Protein AF-A0A1Y2UWY8-F1 (afdb_monomer_lite)

pLDDT: mean 83.04, std 18.04, range [29.5, 98.62]

Structure (mmCIF, N/CA/C/O backbone):
data_AF-A0A1Y2UWY8-F1
#
_entry.id   AF-A0A1Y2UWY8-F1
#
loop_
_atom_site.group_PDB
_atom_site.id
_atom_site.type_symbol
_atom_site.label_atom_id
_atom_site.label_alt_id
_atom_site.label_comp_id
_atom_site.label_asym_id
_atom_site.label_entity_id
_atom_site.label_seq_id
_atom_site.pdbx_PDB_ins_code
_atom_site.Cartn_x
_atom_site.Cartn_y
_atom_site.Cartn_z
_atom_site.occupancy
_atom_site.B_iso_or_equiv
_atom_site.auth_seq_id
_atom_site.auth_comp_id
_atom_site.auth_asym_id
_atom_site.auth_atom_id
_atom_site.pdbx_PDB_model_num
ATOM 1 N N . MET A 1 1 ? -24.031 -19.375 -35.761 1.00 31.78 1 MET A N 1
ATOM 2 C CA . MET A 1 1 ? -22.558 -19.296 -35.822 1.00 31.78 1 MET A CA 1
ATOM 3 C C . MET A 1 1 ? -22.103 -18.493 -34.619 1.00 31.78 1 MET A C 1
ATOM 5 O O . MET A 1 1 ? -22.287 -17.286 -34.607 1.00 31.78 1 MET A O 1
ATOM 9 N N . ALA A 1 2 ? -21.644 -19.178 -33.573 1.00 29.50 2 ALA A N 1
ATOM 10 C CA . ALA A 1 2 ? -21.087 -18.541 -32.386 1.00 29.50 2 ALA A CA 1
ATOM 11 C C . ALA A 1 2 ? -19.701 -17.994 -32.750 1.00 29.50 2 ALA A C 1
ATOM 13 O O . ALA A 1 2 ? -18.826 -18.753 -33.166 1.00 29.50 2 ALA A O 1
ATOM 14 N N . THR A 1 3 ? -19.529 -16.679 -32.680 1.00 30.16 3 THR A N 1
ATOM 15 C CA . THR A 1 3 ? -18.260 -16.002 -32.939 1.00 30.16 3 THR A CA 1
ATOM 16 C C . THR A 1 3 ? -17.239 -16.420 -31.887 1.00 30.16 3 THR A C 1
ATOM 18 O O . THR A 1 3 ? -17.421 -16.227 -30.687 1.00 30.16 3 THR A O 1
ATOM 21 N N . ALA A 1 4 ? -16.155 -17.028 -32.358 1.00 33.16 4 ALA A N 1
ATOM 22 C CA . ALA A 1 4 ? -15.034 -17.523 -31.575 1.00 33.16 4 ALA A CA 1
ATOM 23 C C . ALA A 1 4 ? -14.145 -16.379 -31.037 1.00 33.16 4 ALA A C 1
ATOM 25 O O . ALA A 1 4 ? -12.969 -16.297 -31.373 1.00 33.16 4 ALA A O 1
ATOM 26 N N . ILE A 1 5 ? -14.693 -15.501 -30.189 1.00 38.22 5 ILE A N 1
ATOM 27 C CA . ILE A 1 5 ? -13.947 -14.439 -29.473 1.00 38.22 5 ILE A CA 1
ATOM 28 C C . ILE A 1 5 ? -13.822 -14.798 -27.976 1.00 38.22 5 ILE A C 1
ATOM 30 O O . ILE A 1 5 ? -13.856 -13.951 -27.096 1.00 38.22 5 ILE A O 1
ATOM 34 N N . GLY A 1 6 ? -13.731 -16.093 -27.659 1.00 35.34 6 GLY A N 1
ATOM 35 C CA . GLY A 1 6 ? -13.879 -16.598 -26.286 1.00 35.34 6 GLY A CA 1
ATOM 36 C C . GLY A 1 6 ? -12.655 -17.266 -25.655 1.00 35.34 6 GLY A C 1
ATOM 37 O O . GLY A 1 6 ? -12.842 -17.987 -24.685 1.00 35.34 6 GLY A O 1
ATOM 38 N N . LYS A 1 7 ? -11.429 -17.139 -26.195 1.00 35.47 7 LYS A N 1
ATOM 39 C CA . LYS A 1 7 ? -10.297 -18.001 -25.761 1.00 35.47 7 LYS A CA 1
ATOM 40 C C . LYS A 1 7 ? -8.886 -17.378 -25.719 1.00 35.47 7 LYS A C 1
ATOM 42 O O . LYS A 1 7 ? -7.910 -18.102 -25.873 1.00 35.47 7 LYS A O 1
ATOM 47 N N . LYS A 1 8 ? -8.718 -16.067 -25.497 1.00 40.94 8 LYS A N 1
ATOM 48 C CA . LYS A 1 8 ? -7.366 -15.447 -25.436 1.00 40.94 8 LYS A CA 1
ATOM 49 C C . LYS A 1 8 ? -7.064 -14.660 -24.146 1.00 40.94 8 LYS A C 1
ATOM 51 O O . LYS A 1 8 ? -6.267 -13.727 -24.168 1.00 40.94 8 LYS A O 1
ATOM 56 N N . TYR A 1 9 ? -7.685 -15.044 -23.026 1.00 51.06 9 TYR A N 1
ATOM 57 C CA . TYR A 1 9 ? -7.569 -14.343 -21.732 1.00 51.06 9 TYR A CA 1
ATOM 58 C C . TYR A 1 9 ? -7.031 -15.208 -20.571 1.00 51.06 9 TYR A C 1
ATOM 60 O O . TYR A 1 9 ? -7.072 -14.772 -19.429 1.00 51.06 9 TYR A O 1
ATOM 68 N N . ASP A 1 10 ? -6.480 -16.398 -20.832 1.00 63.78 10 ASP A N 1
ATOM 69 C CA . ASP A 1 10 ? -6.224 -17.409 -19.782 1.00 63.78 10 ASP A CA 1
ATOM 70 C C . ASP A 1 10 ? -5.044 -17.138 -18.828 1.00 63.78 10 ASP A C 1
ATOM 72 O O . ASP A 1 10 ? -4.912 -17.835 -17.823 1.00 63.78 10 ASP A O 1
ATOM 76 N N . ARG A 1 11 ? -4.168 -16.157 -19.098 1.00 76.62 11 ARG A N 1
ATOM 77 C CA . ARG A 1 11 ? -3.015 -15.878 -18.219 1.00 76.62 11 ARG A CA 1
ATOM 78 C C . ARG A 1 11 ? -3.261 -14.638 -17.345 1.00 76.62 11 ARG A C 1
ATOM 80 O O . ARG A 1 11 ? -3.515 -13.573 -17.921 1.00 76.62 11 ARG A O 1
ATOM 87 N N . PRO A 1 12 ? -3.100 -14.744 -16.008 1.00 86.94 12 PRO A N 1
ATOM 88 C CA . PRO A 1 12 ? -3.049 -13.597 -15.099 1.00 86.94 12 PRO A CA 1
ATOM 89 C C . PRO A 1 12 ? -2.046 -12.528 -15.559 1.00 86.94 12 PRO A C 1
ATOM 91 O O . PRO A 1 12 ? -1.004 -12.866 -16.129 1.00 86.94 12 PRO A O 1
ATOM 94 N N . ILE A 1 13 ? -2.337 -11.246 -15.314 1.00 88.69 13 ILE A N 1
ATOM 95 C CA . ILE A 1 13 ? -1.387 -10.152 -15.593 1.00 88.69 13 ILE A CA 1
ATOM 96 C C . ILE A 1 13 ? -0.223 -10.231 -14.605 1.00 88.69 13 ILE A C 1
ATOM 98 O O . ILE A 1 13 ? 0.933 -10.047 -14.989 1.00 88.69 13 ILE A O 1
ATOM 102 N N . PHE A 1 14 ? -0.525 -10.561 -13.352 1.00 90.81 14 PHE A N 1
ATOM 103 C CA . PHE A 1 14 ? 0.451 -10.744 -12.285 1.00 90.81 14 PHE A CA 1
ATOM 104 C C . PHE A 1 14 ? 0.527 -12.200 -11.841 1.00 90.81 14 PHE A C 1
ATOM 106 O O . PHE A 1 14 ? -0.485 -12.885 -11.724 1.00 90.81 14 PHE A O 1
ATOM 113 N N . THR A 1 15 ? 1.732 -12.671 -11.542 1.00 90.75 15 THR A N 1
ATOM 114 C CA . THR A 1 15 ? 1.938 -13.948 -10.856 1.00 90.75 15 THR A CA 1
ATOM 115 C C . THR A 1 15 ? 2.788 -13.727 -9.616 1.00 90.75 15 THR A C 1
ATOM 117 O O . THR A 1 15 ? 3.584 -12.787 -9.566 1.00 90.75 15 THR A O 1
ATOM 120 N N . ILE A 1 16 ? 2.646 -14.602 -8.618 1.00 91.56 16 ILE A N 1
ATOM 121 C CA . ILE A 1 16 ? 3.472 -14.538 -7.407 1.00 91.56 16 ILE A CA 1
ATOM 122 C C . ILE A 1 16 ? 4.968 -14.640 -7.743 1.00 91.56 16 ILE A C 1
ATOM 124 O O . ILE A 1 16 ? 5.784 -13.945 -7.144 1.00 91.56 16 ILE A O 1
ATOM 128 N N . ASP A 1 17 ? 5.316 -15.425 -8.765 1.00 90.94 17 ASP A N 1
ATOM 129 C CA . ASP A 1 17 ? 6.686 -15.587 -9.250 1.00 90.94 17 ASP A CA 1
ATOM 130 C C . ASP A 1 17 ? 7.243 -14.298 -9.854 1.00 90.94 17 ASP A C 1
ATOM 132 O O . ASP A 1 17 ? 8.421 -13.998 -9.674 1.00 90.94 17 ASP A O 1
ATOM 136 N N . ASP A 1 18 ? 6.422 -13.515 -10.557 1.00 89.94 18 ASP A N 1
ATOM 137 C CA . ASP A 1 18 ? 6.861 -12.234 -11.116 1.00 89.94 18 ASP A CA 1
ATOM 138 C C . ASP A 1 18 ? 7.110 -11.200 -10.009 1.00 89.94 18 ASP A C 1
ATOM 140 O O . ASP A 1 18 ? 8.092 -10.457 -10.077 1.00 89.94 18 ASP A O 1
ATOM 144 N N . LEU A 1 19 ? 6.277 -11.199 -8.961 1.00 92.75 19 LEU A N 1
ATOM 145 C CA . LEU A 1 19 ? 6.444 -10.332 -7.790 1.00 92.75 19 LEU A CA 1
ATOM 146 C C . LEU A 1 19 ? 7.660 -10.737 -6.934 1.00 92.75 19 LEU A C 1
ATOM 148 O O . LEU A 1 19 ? 8.404 -9.870 -6.486 1.00 92.75 19 LEU A O 1
ATOM 152 N N . ASN A 1 20 ? 7.903 -12.036 -6.742 1.00 92.31 20 ASN A N 1
ATOM 153 C CA . ASN A 1 20 ? 9.099 -12.527 -6.048 1.00 92.31 20 ASN A CA 1
ATOM 154 C C . ASN A 1 20 ? 10.371 -12.280 -6.868 1.00 92.31 20 ASN A C 1
ATOM 156 O O . ASN A 1 20 ? 11.391 -11.873 -6.324 1.00 92.31 20 ASN A O 1
ATOM 160 N N . ARG A 1 21 ? 10.326 -12.464 -8.191 1.00 91.88 21 ARG A N 1
ATOM 161 C CA . ARG A 1 21 ? 11.506 -12.248 -9.036 1.00 91.88 21 ARG A CA 1
ATOM 162 C C . ARG A 1 21 ? 11.981 -10.804 -8.985 1.00 91.88 21 ARG A C 1
ATOM 164 O O . ARG A 1 21 ? 13.180 -10.578 -8.883 1.00 91.88 21 ARG A O 1
ATOM 171 N N . ILE A 1 22 ? 11.073 -9.830 -9.074 1.00 91.56 22 ILE A N 1
ATOM 172 C CA . ILE A 1 22 ? 11.493 -8.425 -9.049 1.00 91.56 22 ILE A CA 1
ATOM 173 C C . ILE A 1 22 ? 12.129 -8.043 -7.707 1.00 91.56 22 ILE A C 1
ATOM 175 O O . ILE A 1 22 ? 13.062 -7.247 -7.682 1.00 91.56 22 ILE A O 1
ATOM 179 N N . GLU A 1 23 ? 11.684 -8.647 -6.605 1.00 90.31 23 GLU A N 1
ATOM 180 C CA . GLU A 1 23 ? 12.339 -8.511 -5.303 1.00 90.31 23 GLU A CA 1
ATOM 181 C C . GLU A 1 23 ? 13.779 -9.026 -5.340 1.00 90.31 23 GLU A C 1
ATOM 183 O O . GLU A 1 23 ? 14.704 -8.293 -4.985 1.00 90.31 23 GLU A O 1
ATOM 188 N N . ASP A 1 24 ? 13.967 -10.254 -5.826 1.00 90.62 24 ASP A N 1
ATOM 189 C CA . ASP A 1 24 ? 15.282 -10.887 -5.912 1.00 90.62 24 ASP A CA 1
ATOM 190 C C . ASP A 1 24 ? 16.231 -10.094 -6.827 1.00 90.62 24 ASP A C 1
ATOM 192 O O . ASP A 1 24 ? 17.422 -9.964 -6.548 1.00 90.62 24 ASP A O 1
ATOM 196 N N . GLU A 1 25 ? 15.722 -9.545 -7.931 1.00 91.19 25 GLU A N 1
ATOM 197 C CA . GLU A 1 25 ? 16.516 -8.746 -8.868 1.00 91.19 25 GLU A CA 1
ATOM 198 C C . GLU A 1 25 ? 16.927 -7.388 -8.292 1.00 91.19 25 GLU A C 1
ATOM 200 O O . GLU A 1 25 ? 18.067 -6.960 -8.484 1.00 91.19 25 GLU A O 1
ATOM 205 N N . LEU A 1 26 ? 16.035 -6.720 -7.554 1.00 88.69 26 LEU A N 1
ATOM 206 C CA . LEU A 1 26 ? 16.371 -5.481 -6.850 1.00 88.69 26 LEU A CA 1
ATOM 207 C C . LEU A 1 26 ? 17.395 -5.718 -5.735 1.00 88.69 26 LEU A C 1
ATOM 209 O O . LEU A 1 26 ? 18.222 -4.847 -5.473 1.00 88.69 26 LEU A O 1
ATOM 213 N N . GLU A 1 27 ? 17.365 -6.882 -5.083 1.00 88.12 27 GLU A N 1
ATOM 214 C CA . GLU A 1 27 ? 18.329 -7.248 -4.041 1.00 88.12 27 GLU A CA 1
ATOM 215 C C . GLU A 1 27 ? 19.730 -7.535 -4.594 1.00 88.12 27 GLU A C 1
ATOM 217 O O . GLU A 1 27 ? 20.723 -7.167 -3.966 1.00 88.12 27 GLU A O 1
ATOM 222 N N . LYS A 1 28 ? 19.828 -8.125 -5.791 1.00 89.94 28 LYS A N 1
ATOM 223 C CA . LYS A 1 28 ? 21.119 -8.390 -6.452 1.00 89.94 28 LYS A CA 1
ATOM 224 C C . LYS A 1 28 ? 21.889 -7.125 -6.821 1.00 89.94 28 LYS A C 1
ATOM 226 O O . LYS A 1 28 ? 23.100 -7.210 -7.015 1.00 89.94 28 LYS A O 1
ATOM 231 N N . ASP A 1 29 ? 21.196 -5.995 -6.986 1.00 88.12 29 ASP A N 1
ATOM 232 C CA . ASP A 1 29 ? 21.777 -4.718 -7.417 1.00 88.12 29 ASP A CA 1
ATOM 233 C C . ASP A 1 29 ? 22.685 -4.867 -8.663 1.00 88.12 29 ASP A C 1
ATOM 235 O O . ASP A 1 29 ? 23.808 -4.357 -8.760 1.00 88.12 29 ASP A O 1
ATOM 239 N N . GLY A 1 30 ? 22.206 -5.659 -9.629 1.00 91.25 30 GLY A N 1
ATOM 240 C CA . GLY A 1 30 ? 22.924 -5.972 -10.862 1.00 91.25 30 GLY A CA 1
ATOM 241 C C . GLY A 1 30 ? 23.034 -4.775 -11.812 1.00 91.25 30 GLY A C 1
ATOM 242 O O . GLY A 1 30 ? 22.362 -3.761 -11.649 1.00 91.25 30 GLY A O 1
ATOM 243 N N . GLU A 1 31 ? 23.870 -4.891 -12.852 1.00 93.31 31 GLU A N 1
ATOM 244 C CA . GLU A 1 31 ? 23.921 -3.902 -13.952 1.00 93.31 31 GLU A CA 1
ATOM 245 C C . GLU A 1 31 ? 22.586 -3.800 -14.705 1.00 93.31 31 GLU A C 1
ATOM 247 O O . GLU A 1 31 ? 22.200 -2.729 -15.177 1.00 93.31 31 GLU A O 1
ATOM 252 N N . TYR A 1 32 ? 21.867 -4.917 -14.774 1.00 93.75 32 TYR A N 1
ATOM 253 C CA . TYR A 1 32 ? 20.530 -5.015 -15.334 1.00 93.75 32 TYR A CA 1
ATOM 254 C C . TYR A 1 32 ? 19.605 -5.624 -14.291 1.00 93.75 32 TYR A C 1
ATOM 256 O O . TYR A 1 32 ? 20.028 -6.483 -13.521 1.00 93.75 32 TYR A O 1
ATOM 264 N N . ILE A 1 33 ? 18.353 -5.188 -14.318 1.00 92.25 33 ILE A N 1
ATOM 265 C CA . ILE A 1 33 ? 17.240 -5.822 -13.622 1.00 92.25 33 ILE A CA 1
ATOM 266 C C . ILE A 1 33 ? 16.448 -6.597 -14.670 1.00 92.25 33 ILE A C 1
ATOM 268 O O . ILE A 1 33 ? 16.051 -6.033 -15.697 1.00 92.25 33 ILE A O 1
ATOM 272 N N . GLU A 1 34 ? 16.259 -7.894 -14.439 1.00 92.44 34 GLU A N 1
ATOM 273 C CA . GLU A 1 34 ? 15.494 -8.758 -15.334 1.00 92.44 34 GLU A CA 1
ATOM 274 C C . GLU A 1 34 ? 14.018 -8.829 -14.917 1.00 92.44 34 GLU A C 1
ATOM 276 O O . GLU A 1 34 ? 13.659 -9.393 -13.887 1.00 92.44 34 GLU A O 1
ATOM 281 N N . VAL A 1 35 ? 13.131 -8.299 -15.757 1.00 89.69 35 VAL A N 1
ATOM 282 C CA . VAL A 1 35 ? 11.681 -8.537 -15.664 1.00 89.69 35 VAL A CA 1
ATOM 283 C C . VAL A 1 35 ? 11.243 -9.491 -16.771 1.00 89.69 35 VAL A C 1
ATOM 285 O O . VAL A 1 35 ? 12.070 -9.956 -17.554 1.00 89.69 35 VAL A O 1
ATOM 288 N N . ARG A 1 36 ? 9.955 -9.839 -16.845 1.00 89.12 36 ARG A N 1
ATOM 289 C CA . ARG A 1 36 ? 9.432 -10.677 -17.932 1.00 89.12 36 ARG A CA 1
ATOM 290 C C . ARG A 1 36 ? 8.301 -10.000 -18.675 1.00 89.12 36 ARG A C 1
ATOM 292 O O . ARG A 1 36 ? 7.511 -9.263 -18.087 1.00 89.12 36 ARG A O 1
ATOM 299 N N . ASP A 1 37 ? 8.246 -10.273 -19.970 1.00 88.50 37 ASP A N 1
ATOM 300 C CA . ASP A 1 37 ? 7.072 -9.974 -20.776 1.00 88.50 37 ASP A CA 1
ATOM 301 C C . ASP A 1 37 ? 5.944 -10.985 -20.507 1.00 88.50 37 ASP A C 1
ATOM 303 O O . ASP A 1 37 ? 6.068 -11.941 -19.728 1.00 88.50 37 ASP A O 1
ATOM 307 N N . ARG A 1 38 ? 4.827 -10.796 -21.205 1.00 83.00 38 ARG A N 1
ATOM 308 C CA . ARG A 1 38 ? 3.640 -11.639 -21.094 1.00 83.00 38 ARG A CA 1
ATOM 309 C C . ARG A 1 38 ? 3.863 -13.094 -21.526 1.00 83.00 38 ARG A C 1
ATOM 311 O O . ARG A 1 38 ? 3.136 -13.984 -21.079 1.00 83.00 38 ARG A O 1
ATOM 318 N N . GLN A 1 39 ? 4.836 -13.369 -22.386 1.00 83.06 39 GLN A N 1
ATOM 319 C CA . GLN A 1 39 ? 5.205 -14.717 -22.831 1.00 83.06 39 GLN A CA 1
ATOM 320 C C . GLN A 1 39 ? 6.191 -15.372 -21.861 1.00 83.06 39 GLN A C 1
ATOM 322 O O . GLN A 1 39 ? 6.450 -16.568 -21.961 1.00 83.06 39 GLN A O 1
ATOM 327 N N . GLY A 1 40 ? 6.680 -14.626 -20.869 1.00 84.69 40 GLY A N 1
ATOM 328 C CA . GLY A 1 40 ? 7.701 -15.087 -19.947 1.00 84.69 40 GLY A CA 1
ATOM 329 C C . GLY A 1 40 ? 9.112 -14.970 -20.518 1.00 84.69 40 GLY A C 1
ATOM 330 O O . GLY A 1 40 ? 10.024 -15.556 -19.933 1.00 84.69 40 GLY A O 1
ATOM 331 N N . ASN A 1 41 ? 9.327 -14.241 -21.615 1.00 89.06 41 ASN A N 1
ATOM 332 C CA . ASN A 1 41 ? 10.679 -13.952 -22.077 1.00 89.06 41 ASN A CA 1
ATOM 333 C C . ASN A 1 41 ? 11.317 -12.903 -21.157 1.00 89.06 41 ASN A C 1
ATOM 335 O O . ASN A 1 41 ? 10.627 -11.993 -20.686 1.00 89.06 41 ASN A O 1
ATOM 339 N N . PRO A 1 42 ? 12.626 -13.010 -20.887 1.00 90.62 42 PRO A N 1
ATOM 340 C CA . PRO A 1 42 ? 13.329 -12.024 -20.083 1.00 90.62 42 PRO A CA 1
ATOM 341 C C . PRO A 1 42 ? 13.423 -10.681 -20.818 1.00 90.62 42 PRO A C 1
ATOM 343 O O . PRO A 1 42 ? 13.832 -10.609 -21.976 1.00 90.62 42 PRO A O 1
ATOM 346 N N . LEU A 1 43 ? 13.102 -9.609 -20.104 1.00 89.06 43 LEU A N 1
ATOM 347 C CA . LEU A 1 43 ? 13.310 -8.224 -20.497 1.00 89.06 43 LEU A CA 1
ATOM 348 C C . LEU A 1 43 ? 14.365 -7.624 -19.568 1.00 89.06 43 LEU A C 1
ATOM 350 O O . LEU A 1 43 ? 14.171 -7.555 -18.355 1.00 89.06 43 LEU A O 1
ATOM 354 N N . LYS A 1 44 ? 15.487 -7.177 -20.133 1.00 91.31 44 LYS A N 1
ATOM 355 C CA . LYS A 1 44 ? 16.554 -6.534 -19.359 1.00 91.31 44 LYS A CA 1
ATOM 356 C C . LYS A 1 44 ? 16.374 -5.027 -19.362 1.00 91.31 44 LYS A C 1
ATOM 358 O O . LYS A 1 44 ? 16.432 -4.393 -20.414 1.00 91.31 44 LYS A O 1
ATOM 363 N N . THR A 1 45 ? 16.232 -4.450 -18.178 1.00 88.81 45 THR A N 1
ATOM 364 C CA 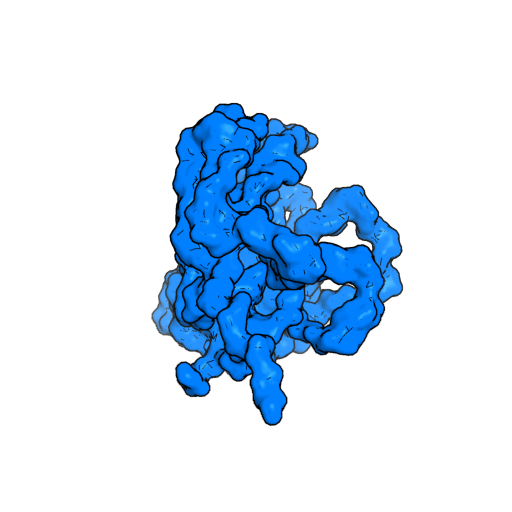. THR A 1 45 ? 16.249 -3.001 -17.976 1.00 88.81 45 THR A CA 1
ATOM 365 C C . THR A 1 45 ? 17.562 -2.617 -17.313 1.00 88.81 45 THR A C 1
ATOM 367 O O . THR A 1 45 ? 17.982 -3.254 -16.351 1.00 88.81 45 THR A O 1
ATOM 370 N N . LYS A 1 46 ? 18.245 -1.588 -17.823 1.00 91.44 46 LYS A N 1
ATOM 371 C CA . LYS A 1 46 ? 19.471 -1.090 -17.189 1.00 91.44 46 LYS A CA 1
ATOM 372 C C . LYS A 1 46 ? 19.145 -0.576 -15.785 1.00 91.44 46 LYS A C 1
ATOM 374 O O . LYS A 1 46 ? 18.250 0.253 -15.637 1.00 91.44 46 LYS A O 1
ATOM 379 N N . ASN A 1 47 ? 19.887 -1.030 -14.779 1.00 91.75 47 ASN A N 1
ATOM 380 C CA . ASN A 1 47 ? 19.762 -0.518 -13.420 1.00 91.75 47 ASN A CA 1
ATOM 381 C C . ASN A 1 47 ? 20.462 0.844 -13.334 1.00 91.75 47 ASN A C 1
ATOM 383 O O . ASN A 1 47 ? 21.683 0.928 -13.192 1.00 91.75 47 ASN A O 1
ATOM 387 N N . ALA A 1 48 ? 19.688 1.919 -13.477 1.00 87.62 48 ALA A N 1
ATOM 388 C CA . ALA A 1 48 ? 20.216 3.281 -13.472 1.00 87.62 48 ALA A CA 1
ATOM 389 C C . ALA A 1 48 ? 20.787 3.707 -12.108 1.00 87.62 48 ALA A C 1
ATOM 391 O O . ALA A 1 48 ? 21.609 4.616 -12.070 1.00 87.62 48 ALA A O 1
ATOM 392 N N . PHE A 1 49 ? 20.385 3.036 -11.024 1.00 87.31 49 PHE A N 1
ATOM 393 C CA . PHE A 1 49 ? 20.732 3.393 -9.643 1.00 87.31 49 PHE A CA 1
ATOM 394 C C . PHE A 1 49 ? 21.545 2.291 -8.954 1.00 87.31 49 PHE A C 1
ATOM 396 O O . PHE A 1 49 ? 21.470 2.103 -7.739 1.00 87.31 49 PHE A O 1
ATOM 403 N N . ARG A 1 50 ? 22.322 1.542 -9.746 1.00 87.31 50 ARG A N 1
ATOM 404 C CA . ARG A 1 50 ? 23.227 0.509 -9.244 1.00 87.31 50 ARG A CA 1
ATOM 405 C C . ARG A 1 50 ? 24.202 1.086 -8.222 1.00 87.31 50 ARG A C 1
ATOM 407 O O . ARG A 1 50 ? 24.835 2.107 -8.478 1.00 87.31 50 ARG A O 1
ATOM 414 N N . GLY A 1 51 ? 24.379 0.397 -7.102 1.00 83.44 51 GLY A N 1
ATOM 415 C CA . GLY A 1 51 ? 25.296 0.789 -6.034 1.00 83.44 51 GLY A CA 1
ATOM 416 C C . GLY A 1 51 ? 24.776 1.916 -5.142 1.00 83.44 51 GLY A C 1
ATOM 417 O O . GLY A 1 51 ? 25.380 2.188 -4.108 1.00 83.44 51 GLY A O 1
ATOM 418 N N . GLU A 1 52 ? 23.646 2.549 -5.479 1.00 81.19 52 GLU A N 1
ATOM 419 C CA . GLU A 1 52 ? 22.973 3.489 -4.572 1.00 81.19 52 GLU A CA 1
ATOM 420 C C . GLU A 1 52 ? 22.276 2.753 -3.416 1.00 81.19 52 GLU A C 1
ATOM 422 O O . GLU A 1 52 ? 22.018 3.323 -2.346 1.00 81.19 52 GLU A O 1
ATOM 427 N N . GLY A 1 53 ? 22.011 1.460 -3.621 1.00 72.19 53 GLY A N 1
ATOM 428 C CA . GLY A 1 53 ? 21.412 0.563 -2.648 1.00 72.19 53 GLY A CA 1
ATOM 429 C C . GLY A 1 53 ? 20.041 1.043 -2.171 1.00 72.19 53 GLY A C 1
ATOM 430 O O . GLY A 1 53 ? 19.288 1.708 -2.880 1.00 72.19 53 GLY A O 1
ATOM 431 N N . ARG A 1 54 ? 19.722 0.717 -0.916 1.00 73.00 54 ARG A N 1
ATOM 432 C CA . ARG A 1 54 ? 18.477 1.115 -0.229 1.00 73.00 54 ARG A CA 1
ATOM 433 C C . ARG A 1 54 ? 18.635 2.415 0.572 1.00 73.00 54 ARG A C 1
ATOM 435 O O . ARG A 1 54 ? 17.820 2.697 1.451 1.00 73.00 54 ARG A O 1
ATOM 442 N N . SER A 1 55 ? 19.703 3.173 0.304 1.00 80.44 55 SER A N 1
ATOM 443 C CA . SER A 1 55 ? 20.044 4.380 1.056 1.00 80.44 55 SER A CA 1
ATOM 444 C C . SER A 1 55 ? 19.083 5.527 0.747 1.00 80.44 55 SER A C 1
ATOM 446 O O . SER A 1 55 ? 18.686 5.766 -0.403 1.00 80.44 55 SER A O 1
ATOM 448 N N . ASP A 1 56 ? 18.711 6.253 1.796 1.00 86.38 56 ASP A N 1
ATOM 449 C CA . ASP A 1 56 ? 17.899 7.448 1.645 1.00 86.38 56 ASP A CA 1
ATOM 450 C C . ASP A 1 56 ? 18.742 8.636 1.189 1.00 86.38 56 ASP A C 1
ATOM 452 O O . ASP A 1 56 ? 19.919 8.738 1.550 1.00 86.38 56 ASP A O 1
ATOM 456 N N . PRO A 1 57 ? 18.144 9.569 0.434 1.00 91.19 57 PRO A N 1
ATOM 457 C CA . PRO A 1 57 ? 18.760 10.864 0.208 1.00 91.19 57 PRO A CA 1
ATOM 458 C C . PRO A 1 57 ? 19.054 11.577 1.543 1.00 91.19 57 PRO A C 1
ATOM 460 O O . PRO A 1 57 ? 18.351 11.344 2.536 1.00 91.19 57 PRO A O 1
ATOM 463 N N . PRO A 1 58 ? 20.041 12.492 1.574 1.00 93.50 58 PRO A N 1
ATOM 464 C CA . PRO A 1 58 ? 20.284 13.348 2.731 1.00 93.50 58 PRO A CA 1
ATOM 465 C C . PRO A 1 58 ? 19.027 14.120 3.173 1.00 93.50 58 PRO A C 1
ATOM 467 O O . PRO A 1 58 ? 18.129 14.348 2.355 1.00 93.50 58 PRO A O 1
ATOM 470 N N . PRO A 1 59 ? 18.953 14.575 4.438 1.00 95.38 59 PRO A N 1
ATOM 471 C CA . PRO A 1 59 ? 17.833 15.380 4.913 1.00 95.38 59 PRO A CA 1
ATOM 472 C C . PRO A 1 59 ? 17.531 16.563 3.987 1.00 95.38 59 PRO A C 1
ATOM 474 O O . PRO A 1 59 ? 18.446 17.258 3.550 1.00 95.38 59 PRO A O 1
ATOM 477 N N . PHE A 1 60 ? 16.246 16.782 3.695 1.00 93.12 60 PHE A N 1
ATOM 478 C CA . PHE A 1 60 ? 15.739 17.815 2.772 1.00 93.12 60 PHE A CA 1
ATOM 479 C C . PHE A 1 60 ? 16.201 17.722 1.305 1.00 93.12 60 PHE A C 1
ATOM 481 O O . PHE A 1 60 ? 15.776 18.542 0.491 1.00 93.12 60 PHE A O 1
ATOM 488 N N . ALA A 1 61 ? 17.015 16.733 0.937 1.00 94.69 61 ALA A N 1
ATOM 489 C CA . ALA A 1 61 ? 17.388 16.475 -0.448 1.00 94.69 61 ALA A CA 1
ATOM 490 C C . ALA A 1 61 ? 16.419 15.482 -1.099 1.00 94.69 61 ALA A C 1
ATOM 492 O O . ALA A 1 61 ? 15.729 14.720 -0.419 1.00 94.69 61 ALA A O 1
ATOM 493 N N . TRP A 1 62 ? 16.403 15.454 -2.427 1.00 92.31 62 TRP A N 1
ATOM 494 C CA . TRP A 1 62 ? 15.792 14.369 -3.183 1.00 92.31 62 TRP A CA 1
ATOM 495 C C . TRP A 1 62 ? 16.818 13.734 -4.110 1.00 92.31 62 TRP A C 1
ATOM 497 O O . TRP A 1 62 ? 17.794 14.369 -4.509 1.00 92.31 62 TRP A O 1
ATOM 507 N N . ALA A 1 63 ? 16.593 12.469 -4.438 1.00 91.38 63 ALA A N 1
ATOM 508 C CA . ALA A 1 63 ? 17.351 11.763 -5.452 1.00 91.38 63 ALA A CA 1
ATOM 509 C C . ALA A 1 63 ? 16.440 10.757 -6.172 1.00 91.38 63 ALA A C 1
ATOM 511 O O . ALA A 1 63 ? 15.512 10.213 -5.558 1.00 91.38 63 ALA A O 1
ATOM 512 N N . PRO A 1 64 ? 16.659 10.514 -7.473 1.00 90.50 64 PRO A N 1
ATOM 513 C CA . PRO A 1 64 ? 15.928 9.483 -8.186 1.00 90.50 64 PRO A CA 1
ATOM 514 C C . PRO A 1 64 ? 16.288 8.096 -7.626 1.00 90.50 64 PRO A C 1
ATOM 516 O O . PRO A 1 64 ? 17.418 7.850 -7.205 1.00 90.50 64 PRO A O 1
ATOM 519 N N . ARG A 1 65 ? 15.310 7.194 -7.562 1.00 89.06 65 ARG A N 1
ATOM 520 C CA . ARG A 1 65 ? 15.474 5.814 -7.082 1.00 89.06 65 ARG A CA 1
ATOM 521 C C . ARG A 1 65 ? 14.682 4.855 -7.957 1.00 89.06 65 ARG A C 1
ATOM 523 O O . ARG A 1 65 ? 13.701 5.264 -8.579 1.00 89.06 65 ARG A O 1
ATOM 530 N N . ASN A 1 66 ? 15.084 3.582 -7.967 1.00 87.94 66 ASN A N 1
ATOM 531 C CA . ASN A 1 66 ? 14.291 2.523 -8.590 1.00 87.94 66 ASN A CA 1
ATOM 532 C C . ASN A 1 66 ? 12.918 2.444 -7.911 1.00 87.94 66 ASN A C 1
ATOM 534 O O . ASN A 1 66 ? 12.824 2.473 -6.684 1.00 87.94 66 ASN A O 1
ATOM 538 N N . GLN A 1 67 ? 11.869 2.301 -8.710 1.00 87.75 67 GLN A N 1
ATOM 539 C CA . GLN A 1 67 ? 10.535 1.924 -8.254 1.00 87.75 67 GLN A CA 1
ATOM 540 C C . GLN A 1 67 ? 10.017 0.793 -9.128 1.00 87.75 67 GLN A C 1
ATOM 542 O O . GLN A 1 67 ? 10.181 0.819 -10.349 1.00 87.75 67 GLN A O 1
ATOM 547 N N . VAL A 1 68 ? 9.350 -0.177 -8.508 1.00 89.19 68 VAL A N 1
ATOM 548 C CA . VAL A 1 68 ? 8.546 -1.142 -9.249 1.00 89.19 68 VAL A CA 1
ATOM 549 C C . VAL A 1 68 ? 7.226 -0.505 -9.649 1.00 89.19 68 VAL A C 1
ATOM 551 O O . VAL A 1 68 ? 6.426 -0.093 -8.810 1.00 89.19 68 VAL A O 1
ATOM 554 N N . ASN A 1 69 ? 7.010 -0.451 -10.956 1.00 89.00 69 ASN A N 1
ATOM 555 C CA . ASN A 1 69 ? 5.761 -0.047 -11.566 1.00 89.00 69 ASN A CA 1
ATOM 556 C C . ASN A 1 69 ? 4.960 -1.290 -11.931 1.00 89.00 69 ASN A C 1
ATOM 558 O O . ASN A 1 69 ? 5.482 -2.224 -12.547 1.00 89.00 69 ASN A O 1
ATOM 562 N N . PHE A 1 70 ? 3.675 -1.257 -11.604 1.00 90.00 70 PHE A N 1
ATOM 563 C CA . PHE A 1 70 ? 2.740 -2.318 -11.938 1.00 90.00 70 PHE A CA 1
ATOM 564 C C . PHE A 1 70 ? 1.869 -1.872 -13.106 1.00 90.00 70 PHE A C 1
ATOM 566 O O . PHE A 1 70 ? 1.341 -0.757 -13.131 1.00 90.00 70 PHE A O 1
ATOM 573 N N . GLY A 1 71 ? 1.748 -2.757 -14.084 1.00 87.50 71 GLY A N 1
ATOM 574 C CA . GLY A 1 71 ? 0.850 -2.619 -15.211 1.00 87.50 71 GLY A CA 1
ATOM 575 C C . GLY A 1 71 ? -0.618 -2.547 -14.795 1.00 87.50 71 GLY A C 1
ATOM 576 O O . GLY A 1 71 ? -0.984 -2.743 -13.637 1.00 87.50 71 GLY A O 1
ATOM 577 N N . ARG A 1 72 ? -1.486 -2.248 -15.755 1.00 84.56 72 ARG A N 1
ATOM 578 C CA . ARG A 1 72 ? -2.938 -2.188 -15.558 1.00 84.56 72 ARG A CA 1
ATOM 579 C C . ARG A 1 72 ? -3.615 -2.925 -16.706 1.00 84.56 72 ARG A C 1
ATOM 581 O O . ARG A 1 72 ? -3.127 -2.878 -17.831 1.00 84.56 72 ARG A O 1
ATOM 588 N N . GLU A 1 73 ? -4.750 -3.573 -16.454 1.00 83.56 73 GLU A N 1
ATOM 589 C CA . GLU A 1 73 ? -5.457 -4.330 -17.501 1.00 83.56 73 GLU A CA 1
ATOM 590 C C . GLU A 1 73 ? -5.827 -3.457 -18.707 1.00 83.56 73 GLU A C 1
ATOM 592 O O . GLU A 1 73 ? -5.655 -3.872 -19.846 1.00 83.56 73 GLU A O 1
ATOM 597 N N . ARG A 1 74 ? -6.207 -2.199 -18.473 1.00 79.69 74 ARG A N 1
ATOM 598 C CA . ARG A 1 74 ? -6.524 -1.252 -19.552 1.00 79.69 74 ARG A CA 1
ATOM 599 C C . ARG A 1 74 ? -5.312 -0.880 -20.402 1.00 79.69 74 ARG A C 1
ATOM 601 O O . ARG A 1 74 ? -5.422 -0.810 -21.618 1.00 79.69 74 ARG A O 1
ATOM 608 N N . GLU A 1 75 ? -4.147 -0.706 -19.777 1.00 85.38 75 GLU A N 1
ATOM 609 C CA . GLU A 1 75 ? -2.891 -0.511 -20.511 1.00 85.38 75 GLU A CA 1
ATOM 610 C C . GLU A 1 75 ? -2.620 -1.735 -21.396 1.00 85.38 75 GLU A C 1
ATOM 612 O O . GLU A 1 75 ? -2.289 -1.610 -22.569 1.00 85.38 75 GLU A O 1
ATOM 617 N N . LEU A 1 76 ? -2.831 -2.936 -20.864 1.00 86.56 76 LEU A N 1
ATOM 618 C CA . LEU A 1 76 ? -2.702 -4.162 -21.637 1.00 86.56 76 LEU A CA 1
ATOM 619 C C . LEU A 1 76 ? -3.721 -4.246 -22.792 1.00 86.56 76 LEU A C 1
ATOM 621 O O . LEU A 1 76 ? -3.367 -4.715 -23.875 1.00 86.56 76 LEU A O 1
ATOM 625 N N . ASP A 1 77 ? -4.952 -3.775 -22.604 1.00 85.62 77 ASP A N 1
ATOM 626 C CA . ASP A 1 77 ? -5.962 -3.695 -23.666 1.00 85.62 77 ASP A CA 1
ATOM 627 C C . ASP A 1 77 ? -5.572 -2.714 -24.776 1.00 85.62 77 ASP A C 1
ATOM 629 O O . ASP A 1 77 ? -5.734 -3.023 -25.958 1.00 85.62 77 ASP A O 1
ATOM 633 N N . GLU A 1 78 ? -4.958 -1.581 -24.437 1.00 87.38 78 GLU A N 1
ATOM 634 C CA . GLU A 1 78 ? -4.388 -0.667 -25.431 1.00 87.38 78 GLU A CA 1
ATOM 635 C C . GLU A 1 78 ? -3.259 -1.323 -26.237 1.00 87.38 78 GLU A C 1
ATOM 637 O O . GLU A 1 78 ? -3.145 -1.112 -27.447 1.00 87.38 78 GLU A O 1
ATOM 642 N N . TRP A 1 79 ? -2.416 -2.133 -25.590 1.00 91.00 79 TRP A N 1
ATOM 643 C CA . TRP A 1 79 ? -1.344 -2.866 -26.268 1.00 91.00 79 TRP A CA 1
ATOM 644 C C . TRP A 1 79 ? -1.893 -3.990 -27.151 1.00 91.00 79 TRP A C 1
ATOM 646 O O . TRP A 1 79 ? -1.358 -4.231 -28.233 1.00 91.00 79 TRP A O 1
ATOM 656 N N . ARG A 1 80 ? -2.984 -4.643 -26.735 1.00 88.81 80 ARG A N 1
ATOM 657 C CA . ARG A 1 80 ? -3.729 -5.614 -27.553 1.00 88.81 80 ARG A CA 1
ATOM 658 C C . ARG A 1 80 ? -4.326 -4.969 -28.793 1.00 88.81 80 ARG A C 1
ATOM 660 O O . ARG A 1 80 ? -4.162 -5.513 -29.878 1.00 88.81 80 ARG A O 1
ATOM 667 N N . ALA A 1 81 ? -4.963 -3.808 -28.646 1.00 90.69 81 ALA A N 1
ATOM 668 C CA . ALA A 1 81 ? -5.547 -3.066 -29.764 1.00 90.69 81 ALA A CA 1
ATOM 669 C C . ALA A 1 81 ? -4.496 -2.645 -30.805 1.00 90.69 81 ALA A C 1
ATOM 671 O O . ALA A 1 81 ? -4.810 -2.487 -31.981 1.00 90.69 81 ALA A O 1
ATOM 672 N N . LYS A 1 82 ? -3.242 -2.489 -30.371 1.00 93.19 82 LYS A N 1
ATOM 673 C CA . LYS A 1 82 ? -2.078 -2.203 -31.220 1.00 93.19 82 LYS A CA 1
ATOM 674 C C . LYS A 1 82 ? -1.338 -3.464 -31.691 1.00 93.19 82 LYS A C 1
ATOM 676 O O . LYS A 1 82 ? -0.307 -3.331 -32.336 1.00 93.19 82 LYS A O 1
ATOM 681 N N . GLU A 1 83 ? -1.816 -4.660 -31.341 1.00 92.06 83 GLU A N 1
ATOM 682 C CA . GLU A 1 83 ? -1.194 -5.960 -31.650 1.00 92.06 83 GLU A CA 1
ATOM 683 C C . GLU A 1 83 ? 0.253 -6.123 -31.132 1.00 92.06 83 GLU A C 1
ATOM 685 O O . GLU A 1 83 ? 1.036 -6.911 -31.656 1.00 92.06 83 GLU A O 1
ATOM 690 N N . ILE A 1 84 ? 0.608 -5.418 -30.051 1.00 90.38 84 ILE A N 1
ATOM 691 C CA . ILE A 1 84 ? 1.948 -5.435 -29.430 1.00 90.38 84 ILE A CA 1
ATOM 692 C C . ILE A 1 84 ? 1.957 -6.035 -28.018 1.00 90.38 84 ILE A C 1
ATOM 694 O O . ILE A 1 84 ? 2.946 -5.909 -27.300 1.00 90.38 84 ILE A O 1
ATOM 698 N N . GLU A 1 85 ? 0.885 -6.719 -27.602 1.00 89.00 85 GLU A N 1
ATOM 699 C CA . GLU A 1 85 ? 0.755 -7.298 -26.251 1.00 89.00 85 GLU A CA 1
ATOM 700 C C . GLU A 1 85 ? 1.895 -8.254 -25.862 1.00 89.00 85 GLU A C 1
ATOM 702 O O . GLU A 1 85 ? 2.117 -8.498 -24.678 1.00 89.00 85 GLU A O 1
ATOM 707 N N . ALA A 1 86 ? 2.626 -8.796 -26.842 1.00 85.19 86 ALA A N 1
ATOM 708 C CA . ALA A 1 86 ? 3.771 -9.662 -26.594 1.00 85.19 86 ALA A CA 1
ATOM 709 C C . ALA A 1 86 ? 4.958 -8.948 -25.930 1.00 85.19 86 ALA A C 1
ATOM 711 O O . ALA A 1 86 ? 5.773 -9.569 -25.270 1.00 85.19 86 ALA A O 1
ATOM 712 N N . PHE A 1 87 ? 5.045 -7.627 -26.040 1.00 84.88 87 PHE A N 1
ATOM 713 C CA . PHE A 1 87 ? 6.112 -6.864 -25.393 1.00 84.88 87 PHE A CA 1
ATOM 714 C C . PHE A 1 87 ? 5.698 -6.339 -24.012 1.00 84.88 87 PHE A C 1
ATOM 716 O O . PHE A 1 87 ? 6.455 -5.614 -23.367 1.00 84.88 87 PHE A O 1
ATOM 723 N N . TYR A 1 88 ? 4.478 -6.657 -23.567 1.00 87.75 88 TYR A N 1
ATOM 724 C CA . TYR A 1 88 ? 3.919 -6.113 -22.339 1.00 87.75 88 TYR A CA 1
ATOM 725 C C . TYR A 1 88 ? 4.556 -6.763 -21.109 1.00 87.75 88 TYR A C 1
ATOM 727 O O . TYR A 1 88 ? 4.314 -7.937 -20.829 1.00 87.75 88 TYR A O 1
ATOM 735 N N . GLY A 1 89 ? 5.344 -5.996 -20.356 1.00 87.75 89 GLY A N 1
ATOM 736 C CA . GLY A 1 89 ? 5.800 -6.374 -19.018 1.00 87.75 89 GLY A CA 1
ATOM 737 C C . GLY A 1 89 ? 4.843 -5.826 -17.966 1.00 87.75 89 GLY A C 1
ATOM 738 O O . GLY A 1 89 ? 4.693 -4.609 -17.860 1.00 87.75 89 GLY A O 1
ATOM 739 N N . SER A 1 90 ? 4.192 -6.697 -17.195 1.00 88.00 90 SER A N 1
ATOM 740 C CA . SER A 1 90 ? 3.266 -6.296 -16.124 1.00 88.00 90 SER A CA 1
ATOM 741 C C . SER A 1 90 ? 3.978 -5.764 -14.883 1.00 88.00 90 SER A C 1
ATOM 743 O O . SER A 1 90 ? 3.424 -4.946 -14.158 1.00 88.00 90 SER A O 1
ATOM 745 N N . VAL A 1 91 ? 5.220 -6.182 -14.660 1.00 91.00 91 VAL A N 1
ATOM 746 C CA . VAL A 1 91 ? 6.105 -5.664 -13.618 1.00 91.00 91 VAL A CA 1
ATOM 747 C C . VAL A 1 91 ? 7.282 -5.000 -14.315 1.00 91.00 91 VAL A C 1
ATOM 749 O O . VAL A 1 91 ? 7.943 -5.617 -15.149 1.00 91.00 91 VAL A O 1
ATOM 752 N N . ARG A 1 92 ? 7.520 -3.721 -14.022 1.00 89.44 92 ARG A N 1
ATOM 753 C CA . ARG A 1 92 ? 8.540 -2.905 -14.693 1.00 89.44 92 ARG A CA 1
ATOM 754 C C . ARG A 1 92 ? 9.355 -2.133 -13.673 1.00 89.44 92 ARG A C 1
ATOM 756 O O . ARG A 1 92 ? 8.849 -1.781 -12.613 1.00 89.44 92 ARG A O 1
ATOM 763 N N . VAL A 1 93 ? 10.589 -1.803 -14.031 1.00 89.56 93 VAL A N 1
ATOM 764 C CA . VAL A 1 93 ? 11.405 -0.864 -13.259 1.00 89.56 93 VAL A CA 1
ATOM 765 C C . VAL A 1 93 ? 11.250 0.524 -13.855 1.00 89.56 93 VAL A C 1
ATOM 767 O O . VAL A 1 93 ? 11.461 0.724 -15.050 1.00 89.56 93 VAL A O 1
ATOM 770 N N . GLY A 1 94 ? 10.870 1.479 -13.018 1.00 88.00 94 GLY A N 1
ATOM 771 C CA . GLY A 1 94 ? 10.906 2.900 -13.321 1.00 88.00 94 GLY A CA 1
ATOM 772 C C . GLY A 1 94 ? 11.779 3.661 -12.333 1.00 88.00 94 GLY A C 1
ATOM 773 O O . GLY A 1 94 ? 12.445 3.083 -11.474 1.00 88.00 94 GLY A O 1
ATOM 774 N N . SER A 1 95 ? 11.744 4.982 -12.454 1.00 86.62 95 SER A N 1
ATOM 775 C CA . SER A 1 95 ? 12.384 5.900 -11.519 1.00 86.62 95 SER A CA 1
ATOM 776 C C . SER A 1 95 ? 11.341 6.764 -10.829 1.00 86.62 95 SER A C 1
ATOM 778 O O . SER A 1 95 ? 10.451 7.286 -11.499 1.00 86.62 95 SER A O 1
ATOM 780 N N . PHE A 1 96 ? 11.511 7.008 -9.536 1.00 85.81 96 PHE A N 1
ATOM 781 C CA . PHE A 1 96 ? 10.737 8.010 -8.806 1.00 85.81 96 PHE A CA 1
ATOM 782 C C . PHE A 1 96 ? 11.656 8.932 -8.015 1.00 85.81 96 PHE A C 1
ATOM 784 O O . PHE A 1 96 ? 12.779 8.565 -7.668 1.00 85.81 96 PHE A O 1
ATOM 791 N N . GLN A 1 97 ? 11.179 10.139 -7.729 1.00 88.50 97 GLN A N 1
ATOM 792 C CA . GLN A 1 97 ? 11.889 11.075 -6.869 1.00 88.50 97 GLN A CA 1
ATOM 793 C C . GLN A 1 97 ? 11.662 10.690 -5.407 1.00 88.50 97 GLN A C 1
ATOM 795 O O . GLN A 1 97 ? 10.578 10.898 -4.859 1.00 88.50 97 GLN A O 1
ATOM 800 N N . LYS A 1 98 ? 12.694 10.144 -4.760 1.00 89.12 98 LYS A N 1
ATOM 801 C CA . LYS A 1 98 ? 12.679 9.907 -3.319 1.00 89.12 98 LYS A CA 1
ATOM 802 C C . LYS A 1 98 ? 13.192 11.145 -2.603 1.00 89.12 98 LYS A C 1
ATOM 804 O O . LYS A 1 98 ? 14.234 11.676 -2.973 1.00 89.12 98 LYS A O 1
ATOM 809 N N . TRP A 1 99 ? 12.497 11.566 -1.553 1.00 91.44 99 TRP A N 1
ATOM 810 C CA . TRP A 1 99 ? 12.950 12.623 -0.651 1.00 91.44 99 TRP A CA 1
ATOM 811 C C . TRP A 1 99 ? 13.579 12.024 0.609 1.00 91.44 99 TRP A C 1
ATOM 813 O O . TRP A 1 99 ? 13.095 11.023 1.138 1.00 91.44 99 TRP A O 1
ATOM 823 N N . GLY A 1 100 ? 14.645 12.651 1.098 1.00 93.69 100 GLY A N 1
ATOM 824 C CA . GLY A 1 100 ? 15.203 12.392 2.419 1.00 93.69 100 GLY A CA 1
ATOM 825 C C . GLY A 1 100 ? 14.297 12.925 3.537 1.00 93.69 100 GLY A C 1
ATOM 826 O O . GLY A 1 10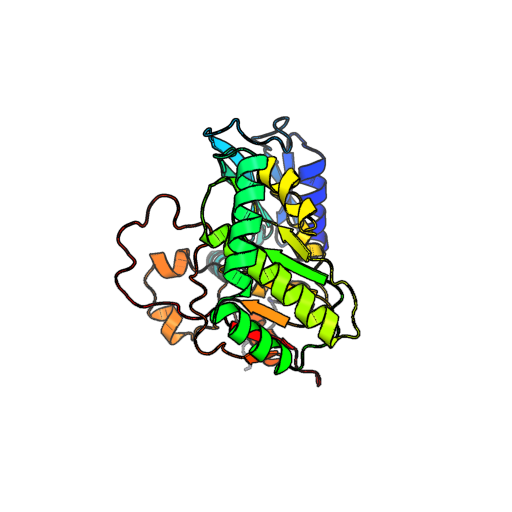0 ? 13.333 13.654 3.279 1.00 93.69 100 GLY A O 1
ATOM 827 N N . PRO A 1 101 ? 14.577 12.572 4.803 1.00 95.69 101 PRO A N 1
ATOM 828 C CA . PRO A 1 101 ? 13.754 12.992 5.934 1.00 95.69 101 PRO A CA 1
ATOM 829 C C . PRO A 1 101 ? 13.747 14.522 6.096 1.00 95.69 101 PRO A C 1
ATOM 831 O O . PRO A 1 101 ? 14.758 15.187 5.872 1.00 95.69 101 PRO A O 1
ATOM 834 N N . ARG A 1 102 ? 12.605 15.086 6.509 1.00 95.81 102 ARG A N 1
ATOM 835 C CA . ARG A 1 102 ? 12.433 16.523 6.812 1.00 95.81 102 ARG A CA 1
ATOM 836 C C . ARG A 1 102 ? 12.423 16.822 8.310 1.00 95.81 102 ARG A C 1
ATOM 838 O O . ARG A 1 102 ? 12.468 17.980 8.708 1.00 95.81 102 ARG A O 1
ATOM 845 N N . VAL A 1 103 ? 12.340 15.792 9.145 1.00 96.94 103 VAL A N 1
ATOM 846 C CA . VAL A 1 103 ? 12.390 15.894 10.608 1.00 96.94 103 VAL A CA 1
ATOM 847 C C . VAL A 1 103 ? 13.279 14.799 11.185 1.00 96.94 103 VAL A C 1
ATOM 849 O O . VAL A 1 103 ? 13.552 13.802 10.516 1.00 96.94 103 VAL A O 1
ATOM 852 N N . SER A 1 104 ? 13.743 14.982 12.422 1.00 97.69 104 SER A N 1
ATOM 853 C CA . SER A 1 104 ? 14.487 13.952 13.152 1.00 97.69 104 SER A CA 1
ATOM 854 C C . SER A 1 104 ? 13.577 12.800 13.590 1.00 97.69 104 SER A C 1
ATO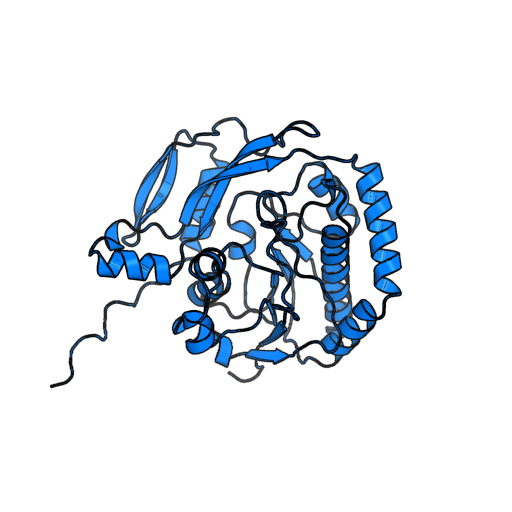M 856 O O . SER A 1 104 ? 12.359 12.958 13.701 1.00 97.69 104 SER A O 1
ATOM 858 N N . ALA A 1 105 ? 14.182 11.658 13.928 1.00 98.12 105 ALA A N 1
ATOM 859 C CA . ALA A 1 105 ? 13.465 10.531 14.518 1.00 98.12 105 ALA A CA 1
ATOM 860 C C . ALA A 1 105 ? 12.775 10.896 15.840 1.00 98.12 105 ALA A C 1
ATOM 862 O O . ALA A 1 105 ? 11.606 10.575 16.019 1.00 98.12 105 ALA A O 1
ATOM 863 N N . SER A 1 106 ? 13.445 11.651 16.717 1.00 98.38 106 SER A N 1
ATOM 864 C CA . SER A 1 106 ? 12.861 12.115 17.983 1.00 98.38 106 SER A CA 1
ATOM 865 C C . SER A 1 106 ? 11.627 12.999 17.785 1.00 98.38 106 SER A C 1
ATOM 867 O O . SER A 1 106 ? 10.648 12.869 18.518 1.00 98.38 106 SER A O 1
ATOM 869 N N . PHE A 1 107 ? 11.648 13.880 16.780 1.00 98.38 107 PHE A N 1
ATOM 870 C CA . PHE A 1 107 ? 10.499 14.718 16.454 1.00 98.38 107 PHE A CA 1
ATOM 871 C C . PHE A 1 107 ? 9.349 13.881 15.885 1.00 98.38 107 PHE A C 1
ATOM 873 O O . PHE A 1 107 ? 8.213 14.026 16.334 1.00 98.38 107 PHE A O 1
ATOM 880 N N . ALA A 1 108 ? 9.637 12.995 14.924 1.00 98.19 108 ALA A N 1
ATOM 881 C CA . ALA A 1 108 ? 8.631 12.117 14.329 1.00 98.19 108 ALA A CA 1
ATOM 882 C C . ALA A 1 108 ? 7.986 11.196 15.379 1.00 98.19 108 ALA A C 1
ATOM 884 O O . ALA A 1 108 ? 6.768 11.049 15.396 1.00 98.19 108 ALA A O 1
ATOM 885 N N . GLU A 1 109 ? 8.776 10.641 16.300 1.00 98.62 109 GLU A N 1
ATOM 886 C CA . GLU A 1 109 ? 8.296 9.817 17.414 1.00 98.62 109 GLU A CA 1
ATOM 887 C C . GLU A 1 109 ? 7.378 10.607 18.355 1.00 98.62 109 GLU A C 1
ATOM 889 O O . GLU A 1 109 ? 6.256 10.177 18.622 1.00 98.62 109 GLU A O 1
ATOM 894 N N . GLY A 1 110 ? 7.797 11.800 18.796 1.00 98.31 110 GLY A N 1
ATOM 895 C CA . GLY A 1 110 ? 6.962 12.661 19.638 1.00 98.31 110 GLY A CA 1
ATOM 896 C C . GLY A 1 110 ? 5.652 13.068 18.955 1.00 98.31 110 GLY A C 1
ATOM 897 O O . GLY A 1 110 ? 4.595 13.094 19.589 1.00 98.31 110 GLY A O 1
ATOM 898 N N . LYS A 1 111 ? 5.697 13.332 17.643 1.00 97.50 111 LYS A N 1
ATOM 899 C CA . LYS A 1 111 ? 4.503 13.642 16.854 1.00 97.50 111 LYS A CA 1
ATOM 900 C C . LYS A 1 111 ? 3.572 12.436 16.725 1.00 97.50 111 LYS A C 1
ATOM 902 O O . LYS A 1 111 ? 2.373 12.599 16.929 1.00 97.50 111 LYS A O 1
ATOM 907 N N . MET A 1 112 ? 4.110 11.249 16.444 1.00 97.69 112 MET A N 1
ATOM 908 C CA . MET A 1 112 ? 3.339 10.003 16.386 1.00 97.69 112 MET A CA 1
ATOM 909 C C . MET A 1 112 ? 2.609 9.731 17.703 1.00 97.69 112 MET A C 1
ATOM 911 O O . MET A 1 112 ? 1.415 9.457 17.669 1.00 97.69 112 MET A O 1
ATOM 915 N N . ILE A 1 113 ? 3.279 9.882 18.854 1.00 98.50 113 ILE A N 1
ATOM 916 C CA . ILE A 1 113 ? 2.646 9.735 20.179 1.00 98.50 113 ILE A CA 1
ATOM 917 C C . ILE A 1 113 ? 1.450 10.680 20.303 1.00 98.50 113 ILE A C 1
ATOM 919 O O . ILE A 1 113 ? 0.344 10.239 20.606 1.00 98.50 113 ILE A O 1
ATOM 923 N N . LYS A 1 114 ? 1.658 11.973 20.026 1.00 97.75 114 LYS A N 1
ATOM 924 C CA . LYS A 1 114 ? 0.595 12.978 20.120 1.00 97.75 114 LYS A CA 1
ATOM 925 C C . LYS A 1 114 ? -0.579 12.652 19.192 1.00 97.75 114 LYS A C 1
ATOM 927 O O . LYS A 1 114 ? -1.721 12.715 19.627 1.00 97.75 114 LYS A O 1
ATOM 932 N N . VAL A 1 115 ? -0.309 12.312 17.931 1.00 93.31 115 VAL A N 1
ATOM 933 C CA . VAL A 1 115 ? -1.358 12.027 16.940 1.00 93.31 115 VAL A CA 1
ATOM 934 C C . VAL A 1 115 ? -2.130 10.758 17.288 1.00 93.31 115 VAL A C 1
ATOM 936 O O . VAL A 1 115 ? -3.346 10.760 17.147 1.00 93.31 115 VAL A O 1
ATOM 939 N N . ILE A 1 116 ? -1.466 9.705 17.775 1.00 95.62 116 ILE A N 1
ATOM 940 C CA . ILE A 1 116 ? -2.146 8.488 18.241 1.00 95.62 116 ILE A CA 1
ATOM 941 C C . ILE A 1 116 ? -3.073 8.819 19.411 1.00 95.62 116 ILE A C 1
ATOM 943 O O . ILE A 1 116 ? -4.237 8.437 19.372 1.00 95.62 116 ILE A O 1
ATOM 947 N N . MET A 1 117 ? -2.593 9.575 20.405 1.00 96.50 117 MET A N 1
ATOM 948 C CA . MET A 1 117 ? -3.430 9.996 21.531 1.00 96.50 117 MET A CA 1
ATOM 949 C C . MET A 1 117 ? -4.636 10.812 21.051 1.00 96.50 117 MET A C 1
ATOM 951 O O . MET A 1 117 ? -5.766 10.481 21.389 1.00 96.50 117 MET A O 1
ATOM 955 N N . ASP A 1 118 ? -4.416 11.840 20.226 1.00 90.25 118 ASP A N 1
ATOM 956 C CA . ASP A 1 118 ? -5.495 12.687 19.699 1.00 90.25 118 ASP A CA 1
ATOM 957 C C . ASP A 1 118 ? -6.510 11.861 18.875 1.00 90.25 118 ASP A C 1
ATOM 959 O O . ASP A 1 118 ? -7.720 12.059 18.997 1.00 90.25 118 ASP A O 1
ATOM 963 N N . TRP A 1 119 ? -6.031 10.904 18.070 1.00 90.12 119 TRP A N 1
ATOM 964 C CA . TRP A 1 119 ? -6.863 9.975 17.303 1.00 90.12 119 TRP A CA 1
ATOM 965 C C . TRP A 1 119 ? -7.720 9.092 18.210 1.00 90.12 119 TRP A C 1
ATOM 967 O O . TRP A 1 119 ? -8.917 8.967 17.970 1.00 90.12 119 TRP A O 1
ATOM 977 N N . GLU A 1 120 ? -7.158 8.510 19.269 1.00 92.25 120 GLU A N 1
ATOM 978 C CA . GLU A 1 120 ? -7.887 7.620 20.181 1.00 92.25 120 GLU A CA 1
ATOM 979 C C . GLU A 1 120 ? -9.074 8.303 20.878 1.00 92.25 120 GLU A C 1
ATOM 981 O O . GLU A 1 120 ? -10.066 7.638 21.179 1.00 92.25 120 GLU A O 1
ATOM 986 N N . PHE A 1 121 ? -9.017 9.624 21.075 1.00 89.06 121 PHE A N 1
ATOM 987 C CA . PHE A 1 121 ? -10.118 10.416 21.637 1.00 89.06 121 PHE A CA 1
ATOM 988 C C . PHE A 1 121 ? -11.091 10.984 20.589 1.00 89.06 121 PHE A C 1
ATOM 990 O O . PHE A 1 121 ? -12.072 11.629 20.962 1.00 89.06 121 PHE A O 1
ATOM 997 N N . SER A 1 122 ? -10.845 10.762 19.296 1.00 83.62 122 SER A N 1
ATOM 998 C CA . SER A 1 122 ? -11.662 11.314 18.209 1.00 83.62 122 SER A CA 1
ATOM 999 C C . SER A 1 122 ? -12.970 10.547 17.972 1.00 83.62 122 SER A C 1
ATOM 1001 O O . SER A 1 122 ? -13.094 9.354 18.269 1.00 83.62 122 SER A O 1
ATOM 1003 N N . ASP A 1 123 ? -13.954 11.227 17.383 1.00 81.56 123 ASP A N 1
ATOM 1004 C CA . ASP A 1 123 ? -15.210 10.612 16.936 1.00 81.56 123 ASP A CA 1
ATOM 1005 C C . ASP A 1 123 ? -14.948 9.632 15.788 1.00 81.56 123 ASP A C 1
ATOM 1007 O O . ASP A 1 123 ? -15.563 8.571 15.716 1.00 81.56 123 ASP A O 1
ATOM 1011 N N . GLU A 1 124 ? -13.990 9.951 14.919 1.00 80.75 124 GLU A N 1
ATOM 1012 C CA . GLU A 1 124 ? -13.584 9.125 13.788 1.00 80.75 124 GLU A CA 1
ATOM 1013 C C . GLU A 1 124 ? -13.036 7.764 14.234 1.00 80.75 124 GLU A C 1
ATOM 1015 O O . GLU A 1 124 ? -13.411 6.738 13.661 1.00 80.75 124 GLU A O 1
ATOM 1020 N N . CYS A 1 125 ? -12.202 7.729 15.278 1.00 83.81 125 CYS A N 1
ATOM 1021 C CA . CYS A 1 125 ? -11.709 6.477 15.849 1.00 83.81 125 CYS A CA 1
ATOM 1022 C C . CYS A 1 125 ? -12.847 5.643 16.443 1.00 83.81 125 CYS A C 1
ATOM 1024 O O . CYS A 1 125 ? -12.929 4.442 16.185 1.00 83.81 125 CYS A O 1
ATOM 1026 N N . ARG A 1 126 ? -13.771 6.275 17.179 1.00 84.50 126 ARG A N 1
ATOM 1027 C CA . ARG A 1 126 ? -14.945 5.587 17.742 1.00 84.50 126 ARG A CA 1
ATOM 1028 C C . ARG A 1 126 ? -15.827 4.988 16.647 1.00 84.50 126 ARG A C 1
ATOM 1030 O O . ARG A 1 126 ? -16.138 3.804 16.707 1.00 84.50 126 ARG A O 1
ATOM 1037 N N . ASN A 1 127 ? -16.119 5.757 15.600 1.00 81.38 127 ASN A N 1
ATOM 1038 C CA . ASN A 1 127 ? -16.895 5.286 14.452 1.00 81.38 127 ASN A CA 1
ATOM 1039 C C . ASN A 1 127 ? -16.210 4.110 13.735 1.00 81.38 127 ASN A C 1
ATOM 1041 O O . ASN A 1 127 ? -16.880 3.162 13.326 1.00 81.38 127 ASN A O 1
ATOM 1045 N N . LEU A 1 128 ? -14.878 4.141 13.598 1.00 85.69 128 LEU A N 1
ATOM 1046 C CA . LEU A 1 128 ? -14.120 3.022 13.034 1.00 85.69 128 LEU A CA 1
ATOM 1047 C C . LEU A 1 128 ? -14.219 1.769 13.913 1.00 85.69 128 LEU A C 1
ATOM 1049 O O . LEU A 1 128 ? -14.436 0.677 13.390 1.00 85.69 128 LEU A O 1
ATOM 1053 N N . ILE A 1 129 ? -14.059 1.919 15.230 1.00 90.19 129 ILE A N 1
ATOM 1054 C CA . ILE A 1 129 ? -14.168 0.815 16.191 1.00 90.19 129 ILE A CA 1
ATOM 1055 C C . ILE A 1 129 ? -15.557 0.174 16.091 1.00 90.19 129 ILE A C 1
ATOM 1057 O O . ILE A 1 129 ? -15.646 -1.038 15.889 1.00 90.19 129 ILE A O 1
ATOM 1061 N N . ASP A 1 130 ? -16.624 0.971 16.164 1.00 85.75 130 ASP A N 1
ATOM 1062 C CA . ASP A 1 130 ? -18.007 0.486 16.096 1.00 85.75 130 ASP A CA 1
ATOM 1063 C C . ASP A 1 130 ? -18.275 -0.266 14.785 1.00 85.75 130 ASP A C 1
ATOM 1065 O O . ASP A 1 130 ? -18.844 -1.363 14.780 1.00 85.75 130 ASP A O 1
ATOM 1069 N N . ALA A 1 131 ? -17.788 0.274 13.667 1.00 85.50 131 ALA A N 1
ATOM 1070 C CA . ALA A 1 131 ? -17.914 -0.369 12.371 1.00 85.50 131 ALA A CA 1
ATOM 1071 C C . ALA A 1 131 ? -17.194 -1.726 12.329 1.00 85.50 131 ALA A C 1
ATOM 1073 O O . ALA A 1 131 ? -17.811 -2.728 11.967 1.00 85.50 131 ALA A O 1
ATOM 1074 N N . LEU A 1 132 ? -15.934 -1.807 12.766 1.00 90.81 132 LEU A N 1
ATOM 1075 C CA . LEU A 1 132 ? -15.177 -3.066 12.822 1.00 90.81 132 LEU A CA 1
ATOM 1076 C C . LEU A 1 132 ? -15.842 -4.113 13.739 1.00 90.81 132 LEU A C 1
ATOM 1078 O O . LEU A 1 132 ? -15.847 -5.312 13.432 1.00 90.81 132 LEU A O 1
ATOM 1082 N N . TRP A 1 133 ? -16.455 -3.683 14.847 1.00 93.25 133 TRP A N 1
ATOM 1083 C CA . TRP A 1 133 ? -17.223 -4.572 15.724 1.00 93.25 133 TRP A CA 1
ATOM 1084 C C . TRP A 1 133 ? -18.510 -5.083 15.076 1.00 93.25 133 TRP A C 1
ATOM 1086 O O . TRP A 1 133 ? -18.877 -6.233 15.324 1.00 93.25 133 TRP A O 1
ATOM 1096 N N . SER A 1 134 ? -19.141 -4.302 14.198 1.00 89.56 134 SER A N 1
ATOM 1097 C CA . SER A 1 134 ? -20.323 -4.737 13.441 1.00 89.56 134 SER A CA 1
ATOM 1098 C C . SER A 1 134 ? -20.011 -5.664 12.256 1.00 89.56 134 SER A C 1
ATOM 1100 O O . SER A 1 134 ? -20.847 -6.485 11.889 1.00 89.56 134 SER A O 1
ATOM 1102 N N . MET A 1 135 ? -18.813 -5.573 11.669 1.00 91.06 135 MET A N 1
ATOM 1103 C CA . MET A 1 135 ? -18.429 -6.365 10.494 1.00 91.06 135 MET A CA 1
ATOM 1104 C C . MET A 1 135 ? -18.101 -7.818 10.862 1.00 91.06 135 MET A C 1
ATOM 1106 O O . MET A 1 135 ? -17.320 -8.064 11.778 1.00 91.06 135 MET A O 1
ATOM 1110 N N . ASP A 1 136 ? -18.600 -8.797 10.112 1.00 93.38 136 ASP A N 1
ATOM 1111 C CA . ASP A 1 136 ? -18.234 -10.211 10.288 1.00 93.38 136 ASP A CA 1
ATOM 1112 C C . ASP A 1 136 ? -16.970 -10.577 9.485 1.00 93.38 136 ASP A C 1
ATOM 1114 O O . ASP A 1 136 ? -17.007 -11.292 8.482 1.00 93.38 136 ASP A O 1
ATOM 1118 N N . ILE A 1 137 ? -15.832 -10.006 9.893 1.00 95.25 137 ILE A N 1
ATOM 1119 C CA . ILE A 1 137 ? -14.542 -10.218 9.222 1.00 95.25 137 ILE A CA 1
ATOM 1120 C C . ILE A 1 137 ? -14.021 -11.629 9.551 1.00 95.25 137 ILE A C 1
ATOM 1122 O O . ILE A 1 137 ? -13.875 -11.939 10.738 1.00 95.25 137 ILE A O 1
ATOM 1126 N N . PRO A 1 138 ? -13.691 -12.466 8.539 1.00 96.12 138 PRO A N 1
ATOM 1127 C CA . PRO A 1 138 ? -13.095 -13.790 8.747 1.00 96.12 138 PRO A CA 1
ATOM 1128 C C . PRO A 1 138 ? -11.788 -13.757 9.553 1.00 96.12 138 PRO A C 1
ATOM 1130 O O . PRO A 1 138 ? -11.254 -12.692 9.856 1.00 96.12 138 PRO A O 1
ATOM 1133 N N . GLN A 1 139 ? -11.220 -14.929 9.858 1.00 96.50 139 GLN A N 1
ATOM 1134 C CA . GLN A 1 139 ? -9.936 -15.012 10.561 1.00 96.50 139 GLN A CA 1
ATOM 1135 C C . GLN A 1 139 ? -8.856 -14.165 9.867 1.00 96.50 139 GLN A C 1
ATOM 1137 O O . GLN A 1 139 ? -8.609 -14.305 8.670 1.00 96.50 139 GLN A O 1
ATOM 1142 N N . VAL A 1 140 ? -8.199 -13.319 10.657 1.00 98.06 140 VAL A N 1
ATOM 1143 C CA . VAL A 1 140 ? -7.082 -12.468 10.254 1.00 98.06 140 VAL A CA 1
ATOM 1144 C C . VAL A 1 140 ? -5.847 -12.887 11.037 1.00 98.06 140 VAL A C 1
ATOM 1146 O O . VAL A 1 140 ? -5.916 -13.117 12.246 1.00 98.06 140 VAL A O 1
ATOM 1149 N N . ASP A 1 141 ? -4.713 -12.998 10.356 1.00 98.06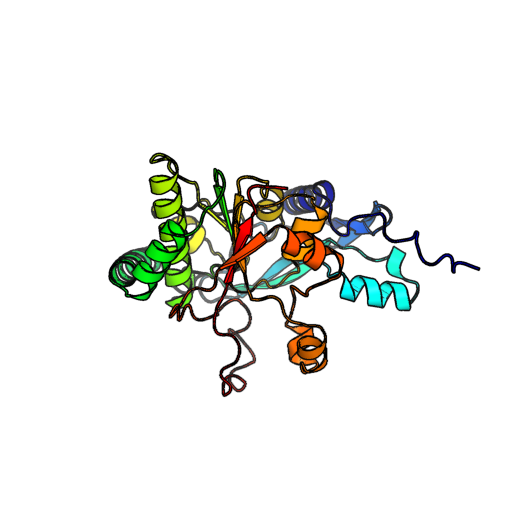 141 ASP A N 1
ATOM 1150 C CA . ASP A 1 141 ? -3.410 -13.231 10.986 1.00 98.06 141 ASP A CA 1
ATOM 1151 C C . ASP A 1 141 ? -2.397 -12.118 10.701 1.00 98.06 141 ASP A C 1
ATOM 1153 O O . ASP A 1 141 ? -1.380 -12.045 11.388 1.00 98.06 141 ASP A O 1
ATOM 1157 N N . LYS A 1 142 ? -2.682 -11.224 9.745 1.00 98.56 142 LYS A N 1
ATOM 1158 C CA . LYS A 1 142 ? -1.848 -10.063 9.424 1.00 98.56 142 LYS A CA 1
ATOM 1159 C C . LYS A 1 142 ? -2.627 -8.951 8.736 1.00 98.56 142 LYS A C 1
ATOM 1161 O O . LYS A 1 142 ? -3.627 -9.177 8.052 1.00 98.56 142 LYS A O 1
ATOM 1166 N N . ILE A 1 143 ? -2.107 -7.740 8.888 1.00 98.62 143 ILE A N 1
ATOM 1167 C CA . ILE A 1 143 ? -2.519 -6.565 8.123 1.00 98.62 143 ILE A CA 1
ATOM 1168 C C . ILE A 1 143 ? -1.371 -6.170 7.207 1.00 98.62 143 ILE A C 1
ATOM 1170 O O . ILE A 1 143 ? -0.226 -6.121 7.652 1.00 98.62 143 ILE A O 1
ATOM 1174 N N . ILE A 1 144 ? -1.680 -5.846 5.955 1.00 97.69 144 ILE A N 1
ATOM 1175 C CA . ILE A 1 144 ? -0.728 -5.253 5.018 1.00 97.69 144 ILE A CA 1
ATOM 1176 C C . ILE A 1 144 ? -1.293 -3.917 4.558 1.00 97.69 144 ILE A C 1
ATOM 1178 O O . ILE A 1 144 ? -2.317 -3.857 3.876 1.00 97.69 144 ILE A O 1
ATOM 1182 N N . ALA A 1 145 ? -0.625 -2.844 4.956 1.00 94.88 145 ALA A N 1
ATOM 1183 C CA . ALA A 1 145 ? -0.986 -1.487 4.608 1.00 94.88 145 ALA A CA 1
ATOM 1184 C C . ALA A 1 145 ? -0.021 -0.925 3.561 1.00 94.88 145 ALA A C 1
ATOM 1186 O O . ALA A 1 145 ? 1.199 -0.940 3.748 1.00 94.88 145 ALA A O 1
ATOM 1187 N N . PHE A 1 146 ? -0.571 -0.409 2.466 1.00 91.88 146 PHE A N 1
ATOM 1188 C CA . PHE A 1 146 ? 0.201 0.261 1.425 1.00 91.88 146 PHE A CA 1
ATOM 1189 C C . PHE A 1 146 ? -0.128 1.745 1.403 1.00 91.88 146 PHE A C 1
ATOM 1191 O O . PHE A 1 146 ? -1.292 2.132 1.510 1.00 91.88 146 PHE A O 1
ATOM 1198 N N . GLY A 1 147 ? 0.894 2.568 1.183 1.00 86.12 147 GLY A N 1
ATOM 1199 C CA . GLY A 1 147 ? 0.677 3.983 0.893 1.00 86.12 147 GLY A CA 1
ATOM 1200 C C . GLY A 1 147 ? 0.361 4.851 2.114 1.00 86.12 147 GLY A C 1
ATOM 1201 O O . GLY A 1 147 ? -0.381 5.812 1.961 1.00 86.12 147 GLY A O 1
ATOM 1202 N N . GLY A 1 148 ? 0.881 4.509 3.302 1.00 84.62 148 GLY A N 1
ATOM 1203 C CA . GLY A 1 148 ? 0.639 5.248 4.554 1.00 84.62 148 GLY A CA 1
ATOM 1204 C C . GLY A 1 148 ? 1.323 6.623 4.648 1.00 84.62 148 GLY A C 1
ATOM 1205 O O . GLY A 1 148 ? 1.161 7.341 5.637 1.00 84.62 148 GLY A O 1
ATOM 1206 N N . GLY A 1 149 ? 2.162 6.962 3.661 1.00 87.31 149 GLY A N 1
ATOM 1207 C CA . GLY A 1 149 ? 2.952 8.189 3.626 1.00 87.31 149 GLY A CA 1
ATOM 1208 C C . GLY A 1 149 ? 4.088 8.264 4.654 1.00 87.31 149 GLY A C 1
ATOM 1209 O O . GLY A 1 149 ? 4.189 7.491 5.600 1.00 87.31 149 GLY A O 1
ATOM 1210 N N . SER A 1 150 ? 5.012 9.203 4.457 1.00 92.31 150 SER A N 1
ATOM 1211 C CA . SER A 1 150 ? 6.242 9.291 5.255 1.00 92.31 150 SER A CA 1
ATOM 1212 C C . SER A 1 150 ? 6.065 10.169 6.493 1.00 92.31 150 SER A C 1
ATOM 1214 O O . SER A 1 150 ? 6.017 11.396 6.380 1.00 92.31 150 SER A O 1
ATOM 1216 N N . ILE A 1 151 ? 6.081 9.578 7.693 1.00 95.44 151 ILE A N 1
ATOM 1217 C CA . ILE A 1 151 ? 6.054 10.331 8.969 1.00 95.44 151 ILE A CA 1
ATOM 1218 C C . ILE A 1 151 ? 7.276 11.256 9.143 1.00 95.44 151 ILE A C 1
ATOM 1220 O O . ILE A 1 151 ? 7.308 12.160 9.975 1.00 95.44 151 ILE A O 1
ATOM 1224 N N . ALA A 1 152 ? 8.301 11.073 8.307 1.00 95.50 152 ALA A N 1
ATOM 1225 C CA . ALA A 1 152 ? 9.465 11.943 8.249 1.00 95.50 152 ALA A CA 1
ATOM 1226 C C . ALA A 1 152 ? 9.213 13.265 7.501 1.00 95.50 152 ALA A C 1
ATOM 1228 O O . ALA A 1 152 ? 10.128 14.085 7.421 1.00 95.50 152 ALA A O 1
ATOM 1229 N N . PHE A 1 153 ? 8.026 13.483 6.922 1.00 91.69 153 PHE A N 1
ATOM 1230 C CA . PHE A 1 153 ? 7.683 14.711 6.189 1.00 91.69 153 PHE A CA 1
ATOM 1231 C C . PHE A 1 153 ? 6.843 15.701 6.999 1.00 91.69 153 PHE A C 1
ATOM 1233 O O . PHE A 1 153 ? 6.507 16.763 6.479 1.00 91.69 153 PHE A O 1
ATOM 1240 N N . ASN A 1 154 ? 6.562 15.398 8.273 1.00 89.06 154 ASN A N 1
ATOM 1241 C CA . ASN A 1 154 ? 5.781 16.246 9.173 1.00 89.06 154 ASN A CA 1
ATOM 1242 C C . ASN A 1 154 ? 4.366 16.549 8.645 1.00 89.06 154 ASN A C 1
ATOM 1244 O O . ASN A 1 154 ? 3.887 17.679 8.728 1.00 89.06 154 ASN A O 1
ATOM 1248 N N . MET A 1 155 ? 3.663 15.533 8.145 1.00 85.50 155 MET A N 1
ATOM 1249 C CA . MET A 1 155 ? 2.298 15.676 7.635 1.00 85.50 155 MET A CA 1
ATOM 1250 C C . MET A 1 155 ? 1.328 14.876 8.494 1.00 85.50 155 MET A C 1
ATOM 1252 O O . MET A 1 155 ? 1.314 13.654 8.417 1.00 85.50 155 MET A O 1
ATOM 1256 N N . THR A 1 156 ? 0.483 15.578 9.259 1.00 84.31 156 THR A N 1
ATOM 1257 C CA . THR A 1 156 ? -0.442 14.975 10.242 1.00 84.31 156 THR A CA 1
ATOM 1258 C C . THR A 1 156 ? -1.322 13.878 9.646 1.00 84.31 156 THR A C 1
ATOM 1260 O O . THR A 1 156 ? -1.636 12.910 10.327 1.00 84.31 156 THR A O 1
ATOM 1263 N N . THR A 1 157 ? -1.680 13.989 8.366 1.00 83.38 157 THR A N 1
ATOM 1264 C CA . THR A 1 157 ? -2.446 12.969 7.640 1.00 83.38 157 THR A CA 1
ATOM 1265 C C . THR A 1 157 ? -1.740 11.615 7.600 1.00 83.38 157 THR A C 1
ATOM 1267 O O . THR A 1 157 ? -2.393 10.602 7.808 1.00 83.38 157 THR A O 1
ATOM 1270 N N . TYR A 1 158 ? -0.418 11.579 7.404 1.00 88.06 158 TYR A N 1
ATOM 1271 C CA . TYR A 1 158 ? 0.337 10.324 7.386 1.00 88.06 158 TYR A CA 1
ATOM 1272 C C . TYR A 1 158 ? 0.375 9.696 8.774 1.00 88.06 158 TYR A C 1
ATOM 1274 O O . TYR A 1 158 ? 0.109 8.510 8.924 1.00 88.06 158 TYR A O 1
ATOM 1282 N N . GLU A 1 159 ? 0.626 10.485 9.820 1.00 90.50 159 GLU A N 1
ATOM 1283 C CA . GLU A 1 159 ? 0.595 9.964 11.190 1.00 90.50 159 GLU A CA 1
ATOM 1284 C C . GLU A 1 159 ? -0.806 9.439 11.584 1.00 90.50 159 GLU A C 1
ATOM 1286 O O . GLU A 1 159 ? -0.910 8.406 12.247 1.00 90.50 159 GLU A O 1
ATOM 1291 N N . LEU A 1 160 ? -1.881 10.089 11.116 1.00 88.06 160 LEU A N 1
ATOM 1292 C CA . LEU A 1 160 ? -3.262 9.630 11.313 1.00 88.06 160 LEU A CA 1
ATOM 1293 C C . LEU A 1 160 ? -3.552 8.299 10.605 1.00 88.06 160 LEU A C 1
ATOM 1295 O O . LEU A 1 160 ? -4.195 7.434 11.195 1.00 88.06 160 LEU A O 1
ATOM 1299 N N . GLU A 1 161 ? -3.059 8.092 9.379 1.00 87.38 161 GLU A N 1
ATOM 1300 C CA . GLU A 1 161 ? -3.214 6.805 8.682 1.00 87.38 161 GLU A CA 1
ATOM 1301 C C . GLU A 1 161 ? -2.553 5.660 9.461 1.00 87.38 161 GLU A C 1
ATOM 1303 O O . GLU A 1 161 ? -3.147 4.595 9.637 1.00 87.38 161 GLU A O 1
ATOM 1308 N N . HIS A 1 162 ? -1.368 5.896 10.028 1.00 94.25 162 HIS A N 1
ATOM 1309 C CA . HIS A 1 162 ? -0.709 4.913 10.886 1.00 94.25 162 HIS A CA 1
ATOM 1310 C C . HIS A 1 162 ? -1.510 4.652 12.174 1.00 94.25 162 HIS A C 1
ATOM 1312 O O . HIS A 1 162 ? -1.701 3.494 12.551 1.00 94.25 162 HIS A O 1
ATOM 1318 N N . ALA A 1 163 ? -2.040 5.688 12.831 1.00 93.69 163 ALA A N 1
ATOM 1319 C CA . ALA A 1 163 ? -2.903 5.519 14.006 1.00 93.69 163 ALA A CA 1
ATOM 1320 C C . ALA A 1 163 ? -4.167 4.687 13.689 1.00 93.69 163 ALA A C 1
ATOM 1322 O O . ALA A 1 163 ? -4.559 3.805 14.465 1.00 93.69 163 ALA A O 1
ATOM 1323 N N . MET A 1 164 ? -4.755 4.889 12.506 1.00 92.75 164 MET A N 1
ATOM 1324 C CA . MET A 1 164 ? -5.861 4.077 12.000 1.00 92.75 164 MET A CA 1
ATOM 1325 C C . MET A 1 164 ? -5.447 2.606 11.826 1.00 92.75 164 MET A C 1
ATOM 1327 O O . MET A 1 164 ? -6.160 1.719 12.295 1.00 92.75 164 MET A O 1
ATOM 1331 N N . PHE A 1 165 ? -4.288 2.321 11.217 1.00 95.62 165 PHE A N 1
ATOM 1332 C CA . PHE A 1 165 ? -3.798 0.945 11.038 1.00 95.62 165 PHE A CA 1
ATOM 1333 C C . PHE A 1 165 ? -3.624 0.210 12.376 1.00 95.62 165 PHE A C 1
ATOM 1335 O O . PHE A 1 165 ? -4.018 -0.952 12.497 1.00 95.62 165 PHE A O 1
ATOM 1342 N N . LEU A 1 166 ? -3.090 0.893 13.397 1.00 97.69 166 LEU A N 1
ATOM 1343 C CA . LEU A 1 166 ? -2.961 0.343 14.753 1.00 97.69 166 LEU A CA 1
ATOM 1344 C C . LEU A 1 166 ? -4.327 0.046 15.379 1.00 97.69 166 LEU A C 1
ATOM 1346 O O . LEU A 1 166 ? -4.506 -0.996 16.010 1.00 97.69 166 LEU A O 1
ATOM 1350 N N . THR A 1 167 ? -5.303 0.931 15.167 1.00 96.19 167 THR A N 1
ATOM 1351 C CA . THR A 1 167 ? -6.674 0.748 15.662 1.00 96.19 167 THR A CA 1
ATOM 1352 C C . THR A 1 167 ? -7.323 -0.487 15.042 1.00 96.19 167 THR A C 1
ATOM 1354 O O . THR A 1 167 ? -7.865 -1.316 15.772 1.00 96.19 167 THR A O 1
ATOM 1357 N N . VAL A 1 168 ? -7.204 -0.663 13.720 1.00 96.38 168 VAL A N 1
ATOM 1358 C CA . VAL A 1 168 ? -7.701 -1.859 13.019 1.00 96.38 168 VAL A CA 1
ATOM 1359 C C . VAL A 1 168 ? -7.065 -3.126 13.598 1.00 96.38 168 VAL A C 1
ATOM 1361 O O . VAL A 1 168 ? -7.778 -4.065 13.949 1.00 96.38 168 VAL A O 1
ATOM 1364 N N . ALA A 1 169 ? -5.737 -3.147 13.751 1.00 98.38 169 ALA A N 1
ATOM 1365 C CA . ALA A 1 169 ? -5.005 -4.294 14.293 1.00 98.38 169 ALA A CA 1
ATOM 1366 C C . ALA A 1 169 ? -5.474 -4.683 15.696 1.00 98.38 169 ALA A C 1
ATOM 1368 O O . ALA A 1 169 ? -5.703 -5.861 15.977 1.00 98.38 169 ALA A O 1
ATOM 1369 N N . ARG A 1 170 ? -5.633 -3.682 16.565 1.00 98.19 170 ARG A N 1
ATOM 1370 C CA . ARG A 1 170 ? -6.071 -3.868 17.945 1.00 98.19 170 ARG A CA 1
ATOM 1371 C C . ARG A 1 170 ? -7.493 -4.422 18.009 1.00 98.19 170 ARG A C 1
ATOM 1373 O O . ARG A 1 170 ? -7.699 -5.455 18.638 1.00 98.19 170 ARG A O 1
ATOM 1380 N N . VAL A 1 171 ? -8.449 -3.788 17.326 1.00 97.56 171 VAL A N 1
ATOM 1381 C CA . VAL A 1 171 ? -9.867 -4.194 17.361 1.00 97.56 171 VAL A CA 1
ATOM 1382 C C . VAL A 1 171 ? -10.061 -5.597 16.790 1.00 97.56 171 VAL A C 1
ATOM 1384 O O . VAL A 1 171 ? -10.751 -6.420 17.389 1.00 97.56 171 VAL A O 1
ATOM 1387 N N . LEU A 1 172 ? -9.425 -5.908 15.657 1.00 97.69 172 LEU A N 1
ATOM 1388 C CA . LEU A 1 172 ? -9.494 -7.250 15.077 1.00 97.69 172 LEU A CA 1
ATOM 1389 C C . LEU A 1 172 ? -8.850 -8.294 15.997 1.00 97.69 172 LEU A C 1
ATOM 1391 O O . LEU A 1 172 ? -9.398 -9.382 16.164 1.00 97.69 172 LEU A O 1
ATOM 1395 N N . GLY A 1 173 ? -7.726 -7.956 16.631 1.00 97.88 173 GLY A N 1
ATOM 1396 C CA . GLY A 1 173 ? -7.059 -8.821 17.599 1.00 97.88 173 GLY A CA 1
ATOM 1397 C C . GLY A 1 173 ? -7.938 -9.136 18.808 1.00 97.88 173 GLY A C 1
ATOM 1398 O O . GLY A 1 173 ? -8.090 -10.302 19.170 1.00 97.88 173 GLY A O 1
ATOM 1399 N N . GLU A 1 174 ? -8.566 -8.112 19.392 1.00 97.81 174 GLU A N 1
ATOM 1400 C CA . GLU A 1 174 ? -9.535 -8.231 20.491 1.00 97.81 174 GLU A CA 1
ATOM 1401 C C . GLU A 1 174 ? -10.721 -9.120 20.089 1.00 97.81 174 GLU A C 1
ATOM 1403 O O . GLU A 1 174 ? -11.020 -10.104 20.771 1.00 97.81 174 GLU A O 1
ATOM 1408 N N . LYS A 1 175 ? -11.341 -8.836 18.937 1.00 96.25 175 LYS A N 1
ATOM 1409 C CA . LYS A 1 175 ? -12.501 -9.573 18.419 1.00 96.25 175 LYS A CA 1
ATOM 1410 C C . LYS A 1 175 ? -12.198 -11.040 18.107 1.00 96.25 175 LYS A C 1
ATOM 1412 O O . LYS A 1 175 ? -13.077 -11.887 18.245 1.00 96.25 175 LYS A O 1
ATOM 1417 N N . GLN A 1 176 ? -10.963 -11.362 17.723 1.00 96.12 176 GLN A N 1
ATOM 1418 C CA . GLN A 1 176 ? -10.543 -12.713 17.329 1.00 96.12 176 GLN A CA 1
ATOM 1419 C C . GLN A 1 176 ? -9.745 -13.448 18.422 1.00 96.12 176 GLN A C 1
ATOM 1421 O O . GLN A 1 176 ? -8.860 -14.262 18.136 1.00 96.12 176 GLN A O 1
ATOM 1426 N N . GLY A 1 177 ? -10.080 -13.183 19.689 1.00 94.31 177 GLY A N 1
ATOM 1427 C CA . GLY A 1 177 ? -9.565 -13.927 20.842 1.00 94.31 177 GLY A CA 1
ATOM 1428 C C . GLY A 1 177 ? -8.308 -13.333 21.480 1.00 94.31 177 GLY A C 1
ATOM 1429 O O . GLY A 1 177 ? -7.492 -14.078 22.016 1.00 94.31 177 GLY A O 1
ATOM 1430 N N . GLY A 1 178 ? -8.129 -12.012 21.407 1.00 93.00 178 GLY A N 1
ATOM 1431 C CA . GLY A 1 178 ? -7.032 -11.289 22.061 1.00 93.00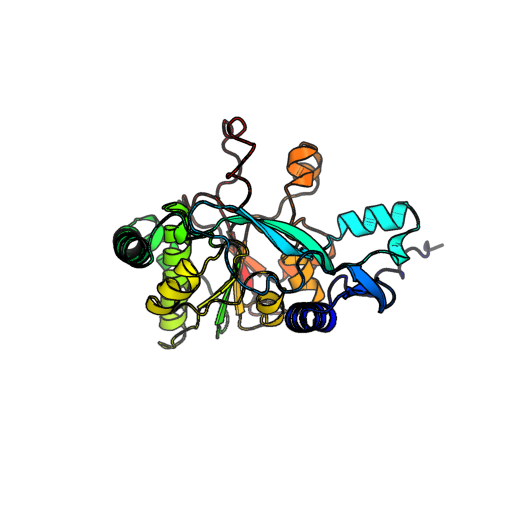 178 GLY A CA 1
ATOM 1432 C C . GLY A 1 178 ? -5.654 -11.508 21.430 1.00 93.00 178 GLY A C 1
ATOM 1433 O O . GLY A 1 178 ? -4.633 -11.341 22.097 1.00 93.00 178 GLY A O 1
ATOM 1434 N N . LYS A 1 179 ? -5.596 -11.915 20.158 1.00 93.00 179 LYS A N 1
ATOM 1435 C CA . LYS A 1 179 ? -4.328 -12.170 19.462 1.00 93.00 179 LYS A CA 1
ATOM 1436 C C . LYS A 1 179 ? -3.708 -10.860 18.983 1.00 93.00 179 LYS A C 1
ATOM 1438 O O . LYS A 1 179 ? -4.398 -9.995 18.454 1.00 93.00 179 LYS A O 1
ATOM 1443 N N . LYS A 1 180 ? -2.384 -10.735 19.090 1.00 96.81 180 LYS A N 1
ATOM 1444 C CA . LYS A 1 180 ? -1.655 -9.634 18.449 1.00 96.81 180 LYS A CA 1
ATOM 1445 C C . LYS A 1 180 ? -1.622 -9.866 16.938 1.00 96.81 180 LYS A C 1
ATOM 1447 O O . LYS A 1 180 ? -1.012 -10.835 16.493 1.00 96.81 180 LYS A O 1
ATOM 1452 N N . ILE A 1 181 ? -2.224 -8.963 16.168 1.00 98.44 181 ILE A N 1
ATOM 1453 C CA . ILE A 1 181 ? -2.163 -8.989 14.704 1.00 98.44 181 ILE A CA 1
ATOM 1454 C C . ILE A 1 181 ? -0.976 -8.124 14.245 1.00 98.44 181 ILE A C 1
ATOM 1456 O O . ILE A 1 181 ? -0.972 -6.921 14.512 1.00 98.44 181 ILE A O 1
ATOM 1460 N N . PRO A 1 182 ? 0.058 -8.695 13.599 1.00 98.44 182 PRO A N 1
ATOM 1461 C CA . PRO A 1 182 ? 1.150 -7.921 13.027 1.00 98.44 182 PRO A CA 1
ATOM 1462 C C . PRO A 1 182 ? 0.648 -7.000 11.911 1.00 98.44 182 PRO A C 1
ATOM 1464 O O . PRO A 1 182 ? -0.116 -7.413 11.036 1.00 98.44 182 PRO A O 1
ATOM 1467 N N . VAL A 1 183 ? 1.127 -5.756 11.929 1.00 98.62 183 VAL A N 1
ATOM 1468 C CA . VAL A 1 183 ? 0.867 -4.766 10.881 1.00 98.62 183 VAL A CA 1
ATOM 1469 C C . VAL A 1 183 ? 2.125 -4.597 10.054 1.00 98.62 183 VAL A C 1
ATOM 1471 O O . VAL A 1 183 ? 3.160 -4.190 10.581 1.00 98.62 183 VAL A O 1
ATOM 1474 N N . TYR A 1 184 ? 2.040 -4.919 8.772 1.00 98.44 184 TYR A N 1
ATOM 1475 C CA . TYR A 1 184 ? 3.086 -4.675 7.796 1.00 98.44 184 TYR A CA 1
ATOM 1476 C C . TYR A 1 184 ? 2.761 -3.411 7.017 1.00 98.44 184 TYR A C 1
ATOM 1478 O O . TYR A 1 184 ? 1.625 -3.229 6.586 1.00 98.44 184 TYR A O 1
ATOM 1486 N N . VAL A 1 185 ? 3.748 -2.540 6.838 1.00 96.44 185 VAL A N 1
ATOM 1487 C CA . VAL A 1 185 ? 3.578 -1.277 6.113 1.00 96.44 185 VAL A CA 1
ATOM 1488 C C . VAL A 1 185 ? 4.588 -1.177 4.983 1.00 96.44 185 VAL A C 1
ATOM 1490 O O . VAL A 1 185 ? 5.774 -1.439 5.190 1.00 96.44 185 VAL A O 1
ATOM 1493 N N . GLN A 1 186 ? 4.129 -0.786 3.797 1.00 93.50 186 GLN A N 1
ATOM 1494 C CA . GLN A 1 186 ? 4.989 -0.569 2.639 1.00 93.50 186 GLN A CA 1
ATOM 1495 C C . GLN A 1 186 ? 4.651 0.758 1.950 1.00 93.50 186 GLN A C 1
ATOM 1497 O O . GLN A 1 186 ? 3.540 0.977 1.466 1.00 93.50 186 GLN A O 1
ATOM 1502 N N . GLU A 1 187 ? 5.640 1.646 1.889 1.00 90.56 187 GLU A N 1
ATOM 1503 C CA . GLU A 1 187 ? 5.518 2.990 1.321 1.00 90.56 187 GLU A CA 1
ATOM 1504 C C . GLU A 1 187 ? 6.846 3.369 0.643 1.00 90.56 187 GLU A C 1
ATOM 1506 O O . GLU A 1 187 ? 7.876 3.429 1.324 1.00 90.56 187 GLU A O 1
ATOM 1511 N N . PRO A 1 188 ? 6.869 3.625 -0.681 1.00 87.31 188 PRO A N 1
ATOM 1512 C CA . PRO A 1 188 ? 8.068 4.085 -1.390 1.00 87.31 188 PRO A CA 1
ATOM 1513 C C . PRO A 1 188 ? 8.745 5.318 -0.764 1.00 87.31 188 PRO A C 1
ATOM 1515 O O . PRO A 1 188 ? 9.971 5.448 -0.812 1.00 87.31 188 PRO A O 1
ATOM 1518 N N . GLY A 1 189 ? 7.959 6.211 -0.157 1.00 88.81 189 GLY A N 1
ATOM 1519 C CA . GLY A 1 189 ? 8.417 7.425 0.515 1.00 88.81 189 GLY A CA 1
ATOM 1520 C C . GLY A 1 189 ? 8.986 7.235 1.927 1.00 88.81 189 GLY A C 1
ATOM 1521 O O . GLY A 1 189 ? 9.451 8.217 2.515 1.00 88.81 189 GLY A O 1
ATOM 1522 N N . TYR A 1 190 ? 8.974 6.026 2.502 1.00 92.69 190 TYR A N 1
ATOM 1523 C CA . TYR A 1 190 ? 9.589 5.813 3.814 1.00 92.69 190 TYR A CA 1
ATOM 1524 C C . TYR A 1 190 ? 11.098 6.047 3.769 1.00 92.69 190 TYR A C 1
ATOM 1526 O O . TYR A 1 190 ? 11.815 5.605 2.868 1.00 92.69 190 TYR A O 1
ATOM 1534 N N . THR A 1 191 ? 11.572 6.733 4.802 1.00 93.94 191 THR A N 1
ATOM 1535 C CA . THR A 1 191 ? 12.979 7.073 5.028 1.00 93.94 191 THR A CA 1
ATOM 1536 C C . THR A 1 191 ? 13.529 6.305 6.232 1.00 93.94 191 THR A C 1
ATOM 1538 O O . THR A 1 191 ? 12.791 5.601 6.924 1.00 93.94 191 THR A O 1
ATOM 1541 N N . ALA A 1 192 ? 14.808 6.491 6.544 1.00 94.06 192 ALA A N 1
ATOM 1542 C CA . ALA A 1 192 ? 15.491 5.911 7.691 1.00 94.06 192 ALA A CA 1
ATOM 1543 C C . ALA A 1 192 ? 14.797 6.300 8.997 1.00 94.06 192 ALA A C 1
ATOM 1545 O O . ALA A 1 192 ? 14.662 5.470 9.886 1.00 94.06 192 ALA A O 1
ATOM 1546 N N . VAL A 1 193 ? 14.252 7.520 9.065 1.00 96.56 193 VAL A N 1
ATOM 1547 C CA . VAL A 1 193 ? 13.420 7.968 10.189 1.00 96.56 193 VAL A CA 1
ATOM 1548 C C . VAL A 1 193 ? 12.166 7.103 10.331 1.00 96.56 193 VAL A C 1
ATOM 1550 O O . VAL A 1 193 ? 11.834 6.696 11.437 1.00 96.56 193 VAL A O 1
ATOM 1553 N N . CYS A 1 194 ? 11.489 6.757 9.233 1.00 96.62 194 CYS A N 1
ATOM 1554 C CA . CYS A 1 194 ? 10.318 5.874 9.286 1.00 96.62 194 CYS A CA 1
ATOM 1555 C C . CYS A 1 194 ? 10.715 4.458 9.730 1.00 96.62 194 CYS A C 1
ATOM 1557 O O . CYS A 1 194 ? 10.058 3.876 10.590 1.00 96.62 194 CYS A O 1
ATOM 1559 N N . LYS A 1 195 ? 11.819 3.934 9.183 1.00 95.31 195 LYS A N 1
ATOM 1560 C CA . LYS A 1 195 ? 12.371 2.610 9.515 1.00 95.31 195 LYS A CA 1
ATOM 1561 C C . LYS A 1 195 ? 12.846 2.513 10.969 1.00 95.31 195 LYS A C 1
ATOM 1563 O O . LYS A 1 195 ? 12.805 1.431 11.539 1.00 95.31 195 LYS A O 1
ATOM 1568 N N . GLU A 1 196 ? 13.264 3.623 11.572 1.00 97.25 196 GLU A N 1
ATOM 1569 C CA . GLU A 1 196 ? 13.633 3.692 12.988 1.00 97.25 196 GLU A CA 1
ATOM 1570 C C . GLU A 1 196 ? 12.405 3.831 13.901 1.00 97.25 196 GLU A C 1
ATOM 1572 O O . GLU A 1 196 ? 12.315 3.174 14.937 1.00 97.25 196 GLU A O 1
ATOM 1577 N N . VAL A 1 197 ? 11.466 4.709 13.541 1.00 98.50 197 VAL A N 1
ATOM 1578 C CA . VAL A 1 197 ? 10.386 5.135 14.439 1.00 98.50 197 VAL A CA 1
ATOM 1579 C C . VAL A 1 197 ? 9.188 4.190 14.392 1.00 98.50 197 VAL A C 1
ATOM 1581 O O . VAL A 1 197 ? 8.695 3.804 15.447 1.00 98.50 197 VAL A O 1
ATOM 1584 N N . LEU A 1 198 ? 8.720 3.773 13.211 1.00 98.44 198 LEU A N 1
ATOM 1585 C CA . LEU A 1 198 ? 7.506 2.952 13.086 1.00 98.44 198 LEU A CA 1
ATOM 1586 C C . LEU A 1 198 ? 7.583 1.617 13.859 1.00 98.44 198 LEU A C 1
ATOM 1588 O O . LEU A 1 198 ? 6.605 1.276 14.530 1.00 98.44 198 LEU A O 1
ATOM 1592 N N . PRO A 1 199 ? 8.714 0.881 13.887 1.00 98.56 199 PRO A N 1
ATOM 1593 C CA . PRO A 1 199 ? 8.814 -0.337 14.692 1.00 98.56 199 PRO A CA 1
ATOM 1594 C C . PRO A 1 199 ? 8.586 -0.130 16.194 1.00 98.56 199 PRO A C 1
ATOM 1596 O O . PRO A 1 199 ? 8.063 -1.028 16.854 1.00 98.56 199 PRO A O 1
ATOM 1599 N N . LYS A 1 200 ? 8.891 1.060 16.736 1.00 98.50 200 LYS A N 1
ATOM 1600 C CA . LYS A 1 200 ? 8.633 1.400 18.149 1.00 98.50 200 LYS A CA 1
ATOM 1601 C C . LYS A 1 200 ? 7.135 1.396 18.485 1.00 98.50 200 LYS A C 1
ATOM 1603 O O . LYS A 1 200 ? 6.771 1.141 19.627 1.00 98.50 200 LYS A O 1
ATOM 1608 N N . PHE A 1 201 ? 6.274 1.600 17.485 1.00 98.19 201 PHE A N 1
ATOM 1609 C CA . PHE A 1 201 ? 4.812 1.536 17.600 1.00 98.19 201 PHE A CA 1
ATOM 1610 C C . PHE A 1 201 ? 4.231 0.178 17.164 1.00 98.19 201 PHE A C 1
ATOM 1612 O O . PHE A 1 201 ? 3.017 0.018 17.096 1.00 98.19 201 PHE A O 1
ATOM 1619 N N . GLY A 1 202 ? 5.078 -0.821 16.885 1.00 97.75 202 GLY A N 1
ATOM 1620 C CA . GLY A 1 202 ? 4.650 -2.185 16.558 1.00 97.75 202 GLY A CA 1
ATOM 1621 C C . GLY A 1 202 ? 4.445 -2.480 15.070 1.00 97.75 202 GLY A C 1
ATOM 1622 O O . GLY A 1 202 ? 3.929 -3.550 14.742 1.00 97.75 202 GLY A O 1
ATOM 1623 N N . PHE A 1 203 ? 4.863 -1.580 14.177 1.00 98.50 203 PHE A N 1
ATOM 1624 C CA . PHE A 1 203 ? 4.842 -1.818 12.734 1.00 98.50 203 PHE A CA 1
ATOM 1625 C C . PHE A 1 203 ? 6.022 -2.672 12.262 1.00 98.50 203 PHE A C 1
ATOM 1627 O O . PHE A 1 203 ? 7.155 -2.515 12.712 1.00 98.50 203 PHE A O 1
ATOM 1634 N N . ASN A 1 204 ? 5.769 -3.511 11.264 1.00 98.19 204 ASN A N 1
ATOM 1635 C CA . ASN A 1 204 ? 6.785 -4.224 10.503 1.00 98.19 204 ASN A CA 1
ATOM 1636 C C . ASN A 1 204 ? 6.975 -3.494 9.171 1.00 98.19 204 ASN A C 1
ATOM 1638 O O . ASN A 1 204 ? 6.159 -3.620 8.257 1.00 98.19 204 ASN A O 1
ATOM 1642 N N . VAL A 1 205 ? 8.030 -2.688 9.069 1.00 96.75 205 VAL A N 1
ATOM 1643 C CA . VAL A 1 205 ? 8.304 -1.927 7.846 1.00 96.75 205 VAL A CA 1
ATOM 1644 C C . VAL A 1 205 ? 8.866 -2.867 6.785 1.00 96.75 205 VAL A C 1
ATOM 1646 O O . VAL A 1 205 ? 9.954 -3.416 6.947 1.00 96.75 205 VAL A O 1
ATOM 1649 N N . ILE A 1 206 ? 8.118 -3.047 5.701 1.00 93.94 206 ILE A N 1
ATOM 1650 C CA . ILE A 1 206 ? 8.595 -3.720 4.496 1.00 93.94 206 ILE A CA 1
ATOM 1651 C C . ILE A 1 206 ? 9.460 -2.722 3.736 1.00 93.94 206 ILE A C 1
ATOM 1653 O O . ILE A 1 206 ? 9.094 -1.550 3.607 1.00 93.94 206 ILE A O 1
ATOM 1657 N N . ASP A 1 207 ? 10.615 -3.175 3.247 1.00 81.56 207 ASP A N 1
ATOM 1658 C CA . ASP A 1 207 ? 11.507 -2.275 2.534 1.00 81.56 207 ASP A CA 1
ATOM 1659 C C . ASP A 1 207 ? 10.819 -1.664 1.309 1.00 81.56 207 ASP A C 1
ATOM 1661 O O . ASP A 1 207 ? 9.972 -2.265 0.638 1.00 81.56 207 ASP A O 1
ATOM 1665 N N . CYS A 1 208 ? 11.165 -0.412 1.060 1.00 69.12 208 CYS A N 1
ATOM 1666 C CA . CYS A 1 208 ? 10.600 0.368 -0.021 1.00 69.12 208 CYS A CA 1
ATOM 1667 C C . CYS A 1 208 ? 11.022 -0.248 -1.360 1.00 69.12 208 CYS A C 1
ATOM 1669 O O . CYS A 1 208 ? 11.951 -1.046 -1.419 1.00 69.12 208 CYS A O 1
ATOM 1671 N N . PHE A 1 209 ? 10.399 0.192 -2.450 1.00 74.88 209 PHE A N 1
ATOM 1672 C CA . PHE A 1 209 ? 10.832 -0.035 -3.838 1.00 74.88 209 PHE A CA 1
ATOM 1673 C C . PHE A 1 209 ? 10.318 -1.294 -4.535 1.00 74.88 209 PHE A C 1
ATOM 1675 O O . PHE A 1 209 ? 10.138 -1.220 -5.746 1.00 74.88 209 PHE A O 1
ATOM 1682 N N . GLY A 1 210 ? 10.051 -2.392 -3.826 1.00 84.62 210 GLY A N 1
ATOM 1683 C CA . GLY A 1 210 ? 9.669 -3.662 -4.450 1.00 84.62 210 GLY A CA 1
ATOM 1684 C C . GLY A 1 210 ? 8.184 -4.057 -4.337 1.00 84.62 210 GLY A C 1
ATOM 1685 O O . GLY A 1 210 ? 7.313 -3.236 -4.054 1.00 84.62 210 GLY A O 1
ATOM 1686 N N . ALA A 1 211 ? 7.891 -5.335 -4.560 1.00 91.81 211 ALA A N 1
ATOM 1687 C CA . ALA A 1 211 ? 6.571 -5.957 -4.509 1.00 91.81 211 ALA A CA 1
ATOM 1688 C C . ALA A 1 211 ? 6.313 -6.815 -3.249 1.00 91.81 211 ALA A C 1
ATOM 1690 O O . ALA A 1 211 ? 5.271 -7.464 -3.164 1.00 91.81 211 ALA A O 1
ATOM 1691 N N . ARG A 1 212 ? 7.221 -6.842 -2.264 1.00 93.38 212 ARG A N 1
ATOM 1692 C CA . ARG A 1 212 ? 7.176 -7.781 -1.127 1.00 93.38 212 ARG A CA 1
ATOM 1693 C C . ARG A 1 212 ? 5.839 -7.815 -0.396 1.00 93.38 212 ARG A C 1
ATOM 1695 O O . ARG A 1 212 ? 5.329 -8.903 -0.149 1.00 93.38 212 ARG A O 1
ATOM 1702 N N . GLY A 1 213 ? 5.239 -6.669 -0.081 1.00 94.56 213 GLY A N 1
ATOM 1703 C CA . GLY A 1 213 ? 3.943 -6.641 0.597 1.00 94.56 213 GLY A CA 1
ATOM 1704 C C . GLY A 1 213 ? 2.851 -7.338 -0.206 1.00 94.56 213 GLY A C 1
ATOM 1705 O O . GLY A 1 213 ? 2.014 -8.017 0.374 1.00 94.56 213 GLY A O 1
ATOM 1706 N N . LEU A 1 214 ? 2.889 -7.251 -1.538 1.00 94.56 214 LEU A N 1
ATOM 1707 C CA . LEU A 1 214 ? 1.927 -7.929 -2.411 1.00 94.56 214 LEU A CA 1
ATOM 1708 C C . LEU A 1 214 ? 2.102 -9.450 -2.361 1.00 94.56 214 LEU A C 1
ATOM 1710 O O . LEU A 1 214 ? 1.115 -10.177 -2.372 1.00 94.56 214 LEU A O 1
ATOM 1714 N N . THR A 1 215 ? 3.345 -9.932 -2.240 1.00 94.75 215 THR A N 1
ATOM 1715 C CA . THR A 1 215 ? 3.644 -11.375 -2.140 1.00 94.75 215 THR A CA 1
ATOM 1716 C C . THR A 1 215 ? 3.145 -12.014 -0.846 1.00 94.75 215 THR A C 1
ATOM 1718 O O . THR A 1 215 ? 3.010 -13.230 -0.763 1.00 94.75 215 THR A O 1
ATOM 1721 N N . MET A 1 216 ? 2.877 -11.196 0.172 1.00 96.25 216 MET A N 1
ATOM 1722 C CA . MET A 1 216 ? 2.437 -11.644 1.489 1.00 96.25 216 MET A CA 1
ATOM 1723 C C . MET A 1 216 ? 0.909 -11.680 1.629 1.00 96.25 216 MET A C 1
ATOM 1725 O O . MET A 1 216 ? 0.416 -12.107 2.672 1.00 96.25 216 MET A O 1
ATOM 1729 N N . ILE A 1 217 ? 0.162 -11.210 0.623 1.00 96.94 217 ILE A N 1
ATOM 1730 C CA . ILE A 1 217 ? -1.302 -11.189 0.660 1.00 96.94 217 ILE A CA 1
ATOM 1731 C C . ILE A 1 217 ? -1.838 -12.611 0.486 1.00 96.94 217 ILE A C 1
ATOM 1733 O O . ILE A 1 217 ? -1.541 -13.290 -0.493 1.00 96.94 217 ILE A O 1
ATOM 1737 N N . ASP A 1 218 ? -2.693 -13.027 1.414 1.00 96.88 218 ASP A N 1
ATOM 1738 C CA . ASP A 1 218 ? -3.412 -14.297 1.367 1.00 96.88 218 ASP A CA 1
ATOM 1739 C C . ASP A 1 218 ? -4.844 -14.175 1.918 1.00 96.88 218 ASP A C 1
ATOM 1741 O O . ASP A 1 218 ? -5.358 -13.088 2.191 1.00 96.88 218 ASP A O 1
ATOM 1745 N N . ASN A 1 219 ? -5.498 -15.321 2.107 1.00 96.81 219 ASN A N 1
ATOM 1746 C CA . ASN A 1 219 ? -6.880 -15.408 2.566 1.00 96.81 219 ASN A CA 1
ATOM 1747 C C . ASN A 1 219 ? -7.115 -14.938 4.014 1.00 96.81 219 ASN A C 1
ATOM 1749 O O . ASN A 1 219 ? -8.270 -14.700 4.366 1.00 96.81 219 ASN A O 1
ATOM 1753 N N . ASN A 1 220 ? -6.076 -14.800 4.840 1.00 97.56 220 ASN A N 1
ATOM 1754 C CA . ASN A 1 220 ? -6.180 -14.341 6.231 1.00 97.56 220 ASN A CA 1
ATOM 1755 C C . ASN A 1 220 ? -5.581 -12.938 6.411 1.00 97.56 220 ASN A C 1
ATOM 1757 O O . ASN A 1 220 ? -5.253 -12.514 7.520 1.00 97.56 220 ASN A O 1
ATOM 1761 N N . THR A 1 221 ? -5.431 -12.209 5.308 1.00 98.38 221 THR A N 1
ATOM 1762 C CA . THR A 1 221 ? -4.881 -10.858 5.294 1.00 98.38 221 THR A CA 1
ATOM 1763 C C . THR A 1 221 ? -5.996 -9.820 5.313 1.00 98.38 221 THR A C 1
ATOM 1765 O O . THR A 1 221 ? -6.994 -9.965 4.606 1.00 98.38 221 THR A O 1
ATOM 1768 N N . VAL A 1 222 ? -5.807 -8.735 6.062 1.00 97.88 222 VAL A N 1
ATOM 1769 C CA . VAL A 1 222 ? -6.522 -7.475 5.817 1.00 97.88 222 VAL A CA 1
ATOM 1770 C C . VAL A 1 222 ? -5.618 -6.528 5.043 1.00 97.88 222 VAL A C 1
ATOM 1772 O O . VAL A 1 222 ? -4.487 -6.270 5.455 1.00 97.88 222 VAL A O 1
ATOM 1775 N N . VAL A 1 223 ? -6.111 -6.011 3.920 1.00 96.19 223 VAL A N 1
ATOM 1776 C CA . VAL A 1 223 ? -5.360 -5.091 3.056 1.00 96.19 223 VAL A CA 1
ATOM 1777 C C . VAL A 1 223 ? -5.876 -3.670 3.257 1.00 96.19 223 VAL A C 1
ATOM 1779 O O . VAL A 1 223 ? -7.061 -3.415 3.062 1.00 96.19 223 VAL A O 1
ATOM 1782 N N . LEU A 1 224 ? -5.005 -2.736 3.640 1.00 92.81 224 LEU A N 1
ATOM 1783 C CA . LEU A 1 224 ? -5.368 -1.331 3.859 1.00 92.81 224 LEU A CA 1
ATOM 1784 C C . LEU A 1 224 ? -4.670 -0.448 2.828 1.00 92.81 224 LEU A C 1
ATOM 1786 O O . LEU A 1 224 ? -3.451 -0.307 2.879 1.00 92.81 224 LEU A O 1
ATOM 1790 N N . VAL A 1 225 ? -5.411 0.154 1.894 1.00 85.94 225 VAL A N 1
ATOM 1791 C CA . VAL A 1 225 ? -4.827 1.085 0.913 1.00 85.94 225 VAL A CA 1
ATOM 1792 C C . VAL A 1 225 ? -5.756 2.259 0.658 1.00 85.94 225 VAL A C 1
ATOM 1794 O O . VAL A 1 225 ? -6.805 2.115 0.034 1.00 85.94 225 VAL A O 1
ATOM 1797 N N . ASN A 1 226 ? -5.353 3.443 1.115 1.00 67.50 226 ASN A N 1
ATOM 1798 C CA . ASN A 1 226 ? -6.248 4.599 1.141 1.00 67.50 226 ASN A CA 1
ATOM 1799 C C . ASN A 1 226 ? -6.379 5.335 -0.208 1.00 67.50 226 ASN A C 1
ATOM 1801 O O . ASN A 1 226 ? -7.341 6.061 -0.414 1.00 67.50 226 ASN A O 1
ATOM 1805 N N . PHE A 1 227 ? -5.466 5.122 -1.157 1.00 67.19 227 PHE A N 1
ATOM 1806 C CA . PHE A 1 227 ? -5.617 5.501 -2.568 1.00 67.19 227 PHE A CA 1
ATOM 1807 C C . PHE A 1 227 ? -4.450 4.857 -3.331 1.00 67.19 227 PHE A C 1
ATOM 1809 O O . PHE A 1 227 ? -3.321 5.352 -3.260 1.00 67.19 227 PHE A O 1
ATOM 1816 N N . PRO A 1 228 ? -4.647 3.687 -3.955 1.00 72.06 228 PRO A N 1
ATOM 1817 C CA . PRO A 1 228 ? -3.539 2.953 -4.548 1.00 72.06 228 PRO A CA 1
ATOM 1818 C C . PRO A 1 228 ? -3.016 3.673 -5.801 1.00 72.06 228 PRO A C 1
ATOM 1820 O O . PRO A 1 228 ? -3.782 3.991 -6.709 1.00 72.06 228 PRO A O 1
ATOM 1823 N N . ALA A 1 229 ? -1.696 3.860 -5.887 1.00 75.00 229 ALA A N 1
ATOM 1824 C CA . ALA A 1 229 ? -1.009 4.354 -7.089 1.00 75.00 229 ALA A CA 1
ATOM 1825 C C . ALA A 1 229 ? -0.795 3.255 -8.158 1.00 75.00 229 ALA A C 1
ATOM 1827 O O . ALA A 1 229 ? -0.080 3.445 -9.139 1.00 75.00 229 ALA A O 1
ATOM 1828 N N . PHE A 1 230 ? -1.385 2.075 -7.958 1.00 82.00 230 PHE A N 1
ATOM 1829 C CA . PHE A 1 230 ? -1.272 0.913 -8.839 1.00 82.00 230 PHE A CA 1
ATOM 1830 C C . PHE A 1 230 ? -2.530 0.033 -8.750 1.00 82.00 230 PHE A C 1
ATOM 1832 O O . PHE A 1 230 ? -3.347 0.212 -7.853 1.00 82.00 230 PHE A O 1
ATOM 1839 N N . ALA A 1 231 ? -2.708 -0.920 -9.668 1.00 86.44 231 ALA A N 1
ATOM 1840 C CA . ALA A 1 231 ? -3.921 -1.743 -9.752 1.00 86.44 231 ALA A CA 1
ATOM 1841 C C . ALA A 1 231 ? -3.951 -2.887 -8.721 1.00 86.44 231 ALA A C 1
ATOM 1843 O O . ALA A 1 231 ? -3.818 -4.062 -9.068 1.00 86.44 231 ALA A O 1
ATOM 1844 N N . ILE A 1 232 ? -4.095 -2.556 -7.436 1.00 88.56 232 ILE A N 1
ATOM 1845 C CA . ILE A 1 232 ? -4.070 -3.552 -6.361 1.00 88.56 232 ILE A CA 1
ATOM 1846 C C . ILE A 1 232 ? -5.219 -4.563 -6.453 1.00 88.56 232 ILE A C 1
ATOM 1848 O O . ILE A 1 232 ? -4.976 -5.744 -6.210 1.00 88.56 232 ILE A O 1
ATOM 1852 N N . ARG A 1 233 ? -6.430 -4.164 -6.872 1.00 88.12 233 ARG A N 1
ATOM 1853 C CA . ARG A 1 233 ? -7.540 -5.114 -7.072 1.00 88.12 233 ARG A CA 1
ATOM 1854 C C . ARG A 1 233 ? -7.201 -6.136 -8.143 1.00 88.12 233 ARG A C 1
ATOM 1856 O O . ARG A 1 233 ? -7.447 -7.323 -7.953 1.00 88.12 233 ARG A O 1
ATOM 1863 N N . GLN A 1 234 ? -6.598 -5.678 -9.241 1.00 89.50 234 GLN A N 1
ATOM 1864 C CA . GLN A 1 234 ? -6.154 -6.555 -10.320 1.00 89.50 234 GLN A CA 1
ATOM 1865 C C . GLN A 1 234 ? -5.085 -7.531 -9.828 1.00 89.50 234 GLN A C 1
ATOM 1867 O O . GLN A 1 234 ? -5.183 -8.720 -10.109 1.00 89.50 234 GLN A O 1
ATOM 1872 N N . ILE A 1 235 ? -4.098 -7.050 -9.065 1.00 92.06 235 ILE A N 1
ATOM 1873 C CA . ILE A 1 235 ? -3.045 -7.900 -8.494 1.00 92.06 235 ILE A CA 1
ATOM 1874 C C . ILE A 1 235 ? -3.657 -8.963 -7.580 1.00 92.06 235 ILE A C 1
ATOM 1876 O O . ILE A 1 235 ? -3.383 -10.143 -7.764 1.00 92.06 235 ILE A O 1
ATOM 1880 N N . VAL A 1 236 ? -4.519 -8.576 -6.637 1.00 92.88 236 VAL A N 1
ATOM 1881 C CA . VAL A 1 236 ? -5.181 -9.517 -5.717 1.00 92.88 236 VAL A CA 1
ATOM 1882 C C . VAL A 1 236 ? -6.001 -10.557 -6.489 1.00 92.88 236 VAL A C 1
ATOM 1884 O O . VAL A 1 236 ? -5.854 -11.756 -6.244 1.00 92.88 236 VAL A O 1
ATOM 1887 N N . ALA A 1 237 ? -6.783 -10.124 -7.483 1.00 91.69 237 ALA A N 1
ATOM 1888 C CA . ALA A 1 237 ? -7.568 -11.020 -8.328 1.00 91.69 237 ALA A CA 1
ATOM 1889 C C . ALA A 1 237 ? -6.691 -11.961 -9.178 1.00 91.69 237 ALA A C 1
ATOM 1891 O O . ALA A 1 237 ? -7.065 -13.105 -9.440 1.00 91.69 237 ALA A O 1
ATOM 1892 N N . ASP A 1 238 ? -5.529 -11.500 -9.639 1.00 91.88 238 ASP A N 1
ATOM 1893 C CA . ASP A 1 238 ? -4.578 -12.290 -10.425 1.00 91.88 238 ASP A CA 1
ATOM 1894 C C . ASP A 1 238 ? -3.805 -13.313 -9.600 1.00 91.88 238 ASP A C 1
ATOM 1896 O O . ASP A 1 238 ? -3.588 -14.428 -10.074 1.00 91.88 238 ASP A O 1
ATOM 1900 N N . LEU A 1 239 ? -3.466 -12.973 -8.356 1.00 92.31 239 LEU A N 1
ATOM 1901 C CA . LEU A 1 239 ? -2.884 -13.912 -7.401 1.00 92.31 239 LEU A CA 1
ATOM 1902 C C . LEU A 1 239 ? -3.878 -15.003 -6.972 1.00 92.31 239 LEU A C 1
ATOM 1904 O O . LEU A 1 239 ? -3.471 -15.990 -6.365 1.00 92.31 239 LEU A O 1
ATOM 1908 N N . GLY A 1 240 ? -5.169 -14.846 -7.289 1.00 90.81 240 GLY A N 1
ATOM 1909 C CA . GLY A 1 240 ? -6.213 -15.813 -6.946 1.00 90.81 240 GLY A CA 1
ATOM 1910 C C . GLY A 1 240 ? -6.472 -15.906 -5.441 1.00 90.81 240 GLY A C 1
ATOM 1911 O O . GLY A 1 240 ? -7.022 -16.900 -4.969 1.00 90.81 240 GLY A O 1
ATOM 1912 N N . VAL A 1 241 ? -6.061 -14.887 -4.685 1.00 92.00 241 VAL A N 1
ATOM 1913 C CA . VAL A 1 241 ? -6.275 -14.792 -3.240 1.00 92.00 241 VAL A CA 1
ATOM 1914 C C . VAL A 1 241 ? -7.503 -13.942 -2.952 1.00 92.00 241 VAL A C 1
ATOM 1916 O O . VAL A 1 241 ? -7.882 -13.069 -3.731 1.00 92.00 241 VAL A O 1
ATOM 1919 N N . ARG A 1 242 ? -8.130 -14.186 -1.804 1.00 93.44 242 ARG A N 1
ATOM 1920 C CA . ARG A 1 242 ? -9.284 -13.422 -1.333 1.00 93.44 242 ARG A CA 1
ATOM 1921 C C . ARG A 1 242 ? -9.022 -12.935 0.083 1.00 93.44 242 ARG A C 1
ATOM 1923 O O . ARG A 1 242 ? -9.377 -13.655 1.014 1.00 93.44 242 ARG A O 1
ATOM 1930 N N . PRO A 1 243 ? -8.430 -11.744 0.274 1.00 97.00 243 PRO A N 1
ATOM 1931 C CA . PRO A 1 243 ? -8.202 -11.171 1.598 1.00 97.00 243 PRO A CA 1
ATOM 1932 C C . PRO A 1 243 ? -9.466 -11.192 2.460 1.00 97.00 243 PRO A C 1
ATOM 1934 O O . PRO A 1 243 ? -10.575 -11.090 1.933 1.00 97.00 243 PRO A O 1
ATOM 1937 N N . ALA A 1 244 ? -9.311 -11.320 3.776 1.00 97.44 244 ALA A N 1
ATOM 1938 C CA . ALA A 1 244 ? -10.426 -11.372 4.721 1.00 97.44 244 ALA A CA 1
ATOM 1939 C C . ALA A 1 244 ? -11.243 -10.071 4.709 1.00 97.44 244 ALA A C 1
ATOM 1941 O O . ALA A 1 244 ? -12.474 -10.104 4.730 1.00 97.44 244 ALA A O 1
ATOM 1942 N N . ALA A 1 245 ? -10.558 -8.930 4.630 1.00 95.94 245 ALA A N 1
ATOM 1943 C CA . ALA A 1 245 ? -11.179 -7.640 4.383 1.00 95.94 245 ALA A CA 1
ATOM 1944 C C . ALA A 1 245 ? -10.210 -6.686 3.686 1.00 95.94 245 ALA A C 1
ATOM 1946 O O . ALA A 1 245 ? -8.990 -6.861 3.732 1.00 95.94 245 ALA A O 1
ATOM 1947 N N . MET A 1 246 ? -10.760 -5.680 3.019 1.00 92.69 246 MET A N 1
ATOM 1948 C CA . MET A 1 246 ? -9.995 -4.712 2.243 1.00 92.69 246 MET A CA 1
ATOM 1949 C C . MET A 1 246 ? -10.566 -3.321 2.508 1.00 92.69 246 MET A C 1
ATOM 1951 O O . MET A 1 246 ? -11.773 -3.123 2.389 1.00 92.69 246 MET A O 1
ATOM 1955 N N . PHE A 1 247 ? -9.716 -2.371 2.886 1.00 88.00 247 PHE A N 1
ATOM 1956 C CA . PHE A 1 247 ? -10.072 -0.958 2.987 1.00 88.00 247 PHE A CA 1
ATOM 1957 C C . PHE A 1 247 ? -9.534 -0.242 1.755 1.00 88.00 247 PHE A C 1
ATOM 1959 O O . PHE A 1 247 ? -8.320 -0.075 1.614 1.00 88.00 247 PHE A O 1
ATOM 1966 N N . TRP A 1 248 ? -10.441 0.126 0.855 1.00 80.38 248 TRP A N 1
ATOM 1967 C CA . TRP A 1 248 ? -10.123 0.633 -0.476 1.00 80.38 248 TRP A CA 1
ATOM 1968 C C . TRP A 1 248 ? -11.074 1.737 -0.895 1.00 80.38 248 TRP A C 1
ATOM 1970 O O . TRP A 1 248 ? -12.133 1.921 -0.308 1.00 80.38 248 TRP A O 1
ATOM 1980 N N . LYS A 1 249 ? -10.736 2.443 -1.976 1.00 74.88 249 LYS A N 1
ATOM 1981 C CA . LYS A 1 249 ? -11.686 3.356 -2.616 1.00 74.88 249 LYS A CA 1
ATOM 1982 C C . LYS A 1 249 ? -12.987 2.629 -3.027 1.00 74.88 249 LYS A C 1
ATOM 1984 O O . LYS A 1 249 ? -12.982 1.403 -3.164 1.00 74.88 249 LYS A O 1
ATOM 1989 N N . PRO A 1 250 ? -14.105 3.335 -3.241 1.00 73.56 250 PRO A N 1
ATOM 1990 C CA . PRO A 1 250 ? -15.331 2.740 -3.775 1.00 73.56 250 PRO A CA 1
ATOM 1991 C C . PRO A 1 250 ? -15.141 2.165 -5.194 1.00 73.56 250 PRO A C 1
ATOM 1993 O O . PRO A 1 250 ? -14.248 2.596 -5.928 1.00 73.56 250 PRO A O 1
ATOM 1996 N N . GLU A 1 251 ? -15.942 1.172 -5.582 1.00 72.75 251 GLU A N 1
ATOM 1997 C CA . GLU A 1 251 ? -16.139 0.818 -6.997 1.00 72.75 251 GLU A CA 1
ATOM 1998 C C . GLU A 1 251 ? -16.834 1.974 -7.725 1.00 72.75 251 GLU A C 1
ATOM 2000 O O . GLU A 1 251 ? -17.697 2.636 -7.141 1.00 72.75 251 GLU A O 1
ATOM 2005 N N . ILE A 1 252 ? -16.464 2.201 -8.987 1.00 72.06 252 ILE A N 1
ATOM 2006 C CA . ILE A 1 252 ? -17.171 3.138 -9.871 1.00 72.06 252 ILE A CA 1
ATOM 2007 C C . ILE A 1 252 ? -17.753 2.392 -11.071 1.00 72.06 252 ILE A C 1
ATOM 2009 O O . ILE A 1 252 ? -17.175 1.443 -11.611 1.00 72.06 252 ILE A O 1
ATOM 2013 N N . THR A 1 253 ? -18.939 2.815 -11.480 1.00 73.19 253 THR A N 1
ATOM 2014 C CA . THR A 1 253 ? -19.655 2.288 -12.641 1.00 73.19 253 THR A CA 1
ATOM 2015 C C . THR A 1 253 ? -18.958 2.678 -13.948 1.00 73.19 253 THR A C 1
ATOM 2017 O O . THR A 1 253 ? -18.184 3.633 -13.996 1.00 73.19 253 THR A O 1
ATOM 2020 N N . GLU A 1 254 ? -19.254 1.971 -15.047 1.00 75.50 254 GLU A N 1
ATOM 2021 C CA . GLU A 1 254 ? -18.745 2.368 -16.375 1.00 75.50 254 GLU A CA 1
ATOM 2022 C C . GLU A 1 254 ? -19.188 3.781 -16.764 1.00 75.50 254 GLU A C 1
ATOM 2024 O O . GLU A 1 254 ? -18.398 4.536 -17.314 1.00 75.50 254 GLU A O 1
ATOM 2029 N N . ALA A 1 255 ? -20.422 4.172 -16.432 1.00 77.44 255 ALA A N 1
ATOM 2030 C CA . ALA A 1 255 ? -20.923 5.511 -16.731 1.00 77.44 255 ALA A CA 1
ATOM 2031 C C . ALA A 1 255 ? -20.152 6.598 -15.961 1.00 77.44 255 ALA A C 1
ATOM 2033 O O . ALA A 1 255 ? -19.786 7.624 -16.536 1.00 77.44 255 ALA A O 1
ATOM 2034 N N . GLU A 1 256 ? -19.869 6.367 -14.673 1.00 78.25 256 GLU A N 1
ATOM 2035 C CA . GLU A 1 256 ? -19.020 7.263 -13.878 1.00 78.25 256 GLU A CA 1
ATOM 2036 C C . GLU A 1 256 ? -17.610 7.331 -14.457 1.00 78.25 256 GLU A C 1
ATOM 2038 O O . GLU A 1 256 ? -17.078 8.426 -14.626 1.00 78.25 256 GLU A O 1
ATOM 2043 N N . TRP A 1 257 ? -17.035 6.182 -14.830 1.00 76.56 257 TRP A N 1
ATOM 2044 C CA . TRP A 1 257 ? -15.736 6.130 -15.489 1.00 76.56 257 TRP A CA 1
ATOM 2045 C C . TRP A 1 257 ? -15.720 6.939 -16.787 1.00 76.56 257 TRP A C 1
ATOM 2047 O O . TRP A 1 257 ? -14.825 7.753 -16.996 1.00 76.56 257 TRP A O 1
ATOM 2057 N N . GLU A 1 258 ? -16.684 6.728 -17.681 1.00 82.12 258 GLU A N 1
ATOM 2058 C CA . GLU A 1 258 ? -16.772 7.424 -18.965 1.00 82.12 258 GLU A CA 1
ATOM 2059 C C . GLU A 1 258 ? -16.856 8.941 -18.782 1.00 82.12 258 GLU A C 1
ATOM 2061 O O . GLU A 1 258 ? -16.203 9.670 -19.536 1.00 82.12 258 GLU A O 1
ATOM 2066 N N . GLY A 1 259 ? -17.567 9.388 -17.743 1.00 80.38 259 GLY A N 1
ATOM 2067 C CA . GLY A 1 259 ? -17.701 10.790 -17.360 1.00 80.38 259 GLY A CA 1
ATOM 2068 C C . GLY A 1 259 ? -16.446 11.436 -16.763 1.00 80.38 259 GLY A C 1
ATOM 2069 O O . GLY A 1 259 ? -16.392 12.664 -16.696 1.00 80.38 259 GLY A O 1
ATOM 2070 N N . LEU A 1 260 ? -15.431 10.661 -16.361 1.00 76.62 260 LEU A N 1
ATOM 2071 C CA . LEU A 1 260 ? -14.168 11.211 -15.861 1.00 76.62 260 LEU A CA 1
ATOM 2072 C C . LEU A 1 260 ? -13.396 11.945 -16.969 1.00 76.62 260 LEU A C 1
ATOM 2074 O O . LEU A 1 260 ? -13.365 11.517 -18.135 1.00 76.62 260 LEU A O 1
ATOM 2078 N N . SER A 1 261 ? -12.715 13.030 -16.586 1.00 78.31 261 SER A N 1
ATOM 2079 C CA . SER A 1 261 ? -11.762 13.706 -17.466 1.00 78.31 261 SER A CA 1
ATOM 2080 C C . SER A 1 261 ? -10.600 12.773 -17.825 1.00 78.31 261 SER A C 1
ATOM 2082 O O . SER A 1 261 ? -10.388 11.739 -17.189 1.00 78.31 261 SER A O 1
ATOM 2084 N N . LYS A 1 262 ? -9.828 13.116 -18.862 1.00 76.31 262 LYS A N 1
ATOM 2085 C CA . LYS A 1 262 ? -8.639 12.331 -19.216 1.00 76.31 262 LYS A CA 1
ATOM 2086 C C . LYS A 1 262 ? -7.652 12.259 -18.043 1.00 76.31 262 LYS A C 1
ATOM 2088 O O . LYS A 1 262 ? -7.196 11.172 -17.713 1.00 76.31 262 LYS A O 1
ATOM 2093 N N . ASP A 1 263 ? -7.399 13.389 -17.390 1.00 70.38 263 ASP A N 1
ATOM 2094 C CA . ASP A 1 263 ? -6.455 13.470 -16.273 1.00 70.38 263 ASP A CA 1
ATOM 2095 C C . ASP A 1 263 ? -6.939 12.643 -15.071 1.00 70.38 263 ASP A C 1
ATOM 2097 O O . ASP A 1 263 ? -6.154 11.928 -14.449 1.00 70.38 263 ASP A O 1
ATOM 2101 N N . ASP A 1 264 ? -8.244 12.658 -14.778 1.00 73.00 264 ASP A N 1
ATOM 2102 C CA . ASP A 1 264 ? -8.826 11.817 -13.724 1.00 73.00 264 ASP A CA 1
ATOM 2103 C C . ASP A 1 264 ? -8.679 10.325 -14.047 1.00 73.00 264 ASP A C 1
ATOM 2105 O O . ASP A 1 264 ? -8.330 9.534 -13.171 1.00 73.00 264 ASP A O 1
ATOM 2109 N N . LYS A 1 265 ? -8.902 9.929 -15.308 1.00 74.12 265 LYS A N 1
ATOM 2110 C CA . LYS A 1 265 ? -8.715 8.543 -15.768 1.00 74.12 265 LYS A CA 1
ATOM 2111 C C . LYS A 1 265 ? -7.257 8.103 -15.646 1.00 74.12 265 LYS A C 1
ATOM 2113 O O . LYS A 1 265 ? -6.996 6.992 -15.184 1.00 74.12 265 LYS A O 1
ATOM 2118 N N . ASP A 1 266 ? -6.317 8.968 -16.015 1.00 68.44 266 ASP A N 1
ATOM 2119 C CA . ASP A 1 266 ? -4.883 8.673 -15.960 1.00 68.44 266 ASP A CA 1
ATOM 2120 C C . ASP A 1 266 ? -4.409 8.467 -14.506 1.00 68.44 266 ASP A C 1
ATOM 2122 O O . ASP A 1 266 ? -3.659 7.516 -14.231 1.00 68.44 266 ASP A O 1
ATOM 2126 N N . ASN A 1 267 ? -4.939 9.275 -13.575 1.00 66.81 267 ASN A N 1
ATOM 2127 C CA . ASN A 1 267 ? -4.690 9.206 -12.129 1.00 66.81 267 ASN A CA 1
ATOM 2128 C C . ASN A 1 267 ? -5.477 8.092 -11.406 1.00 66.81 267 ASN A C 1
ATOM 2130 O O . ASN A 1 267 ? -5.182 7.753 -10.256 1.00 66.81 267 ASN A O 1
ATOM 2134 N N . TRP A 1 268 ? -6.471 7.478 -12.051 1.00 70.75 268 TRP A N 1
ATOM 2135 C CA . TRP A 1 268 ? -7.241 6.375 -11.476 1.00 70.75 268 TRP A CA 1
ATOM 2136 C C . TRP A 1 268 ? -6.532 5.037 -11.719 1.00 70.75 268 TRP A C 1
ATOM 2138 O O . TRP A 1 268 ? -6.854 4.275 -12.628 1.00 70.75 268 TRP A O 1
ATOM 2148 N N . HIS A 1 269 ? -5.524 4.734 -10.900 1.00 71.31 269 HIS A N 1
ATOM 2149 C CA . HIS A 1 269 ? -4.664 3.563 -11.117 1.00 71.31 269 HIS A CA 1
ATOM 2150 C C . HIS A 1 269 ? -5.347 2.209 -10.896 1.00 71.31 269 HIS A C 1
ATOM 2152 O O . HIS A 1 269 ? -5.091 1.258 -11.631 1.00 71.31 269 HIS A O 1
ATOM 2158 N N . ASP A 1 270 ? -6.232 2.125 -9.913 1.00 74.94 270 ASP A N 1
ATOM 2159 C CA . ASP A 1 270 ? -6.952 0.897 -9.576 1.00 74.94 270 ASP A CA 1
ATOM 2160 C C . ASP A 1 270 ? -8.363 0.944 -10.163 1.00 74.94 270 ASP A C 1
ATOM 2162 O O . ASP A 1 270 ? -9.286 1.480 -9.552 1.00 74.94 270 ASP A O 1
ATOM 2166 N N . VAL A 1 271 ? -8.499 0.532 -11.421 1.00 70.19 271 VAL A N 1
ATOM 2167 C CA . VAL A 1 271 ? -9.775 0.587 -12.143 1.00 70.19 271 VAL A CA 1
ATOM 2168 C C . VAL A 1 271 ? -10.496 -0.747 -12.044 1.00 70.19 271 VAL A C 1
ATOM 2170 O O . VAL A 1 271 ? -9.856 -1.795 -12.090 1.00 70.19 271 VAL A O 1
ATOM 2173 N N . ASP A 1 272 ? -11.825 -0.699 -11.984 1.00 75.12 272 ASP A N 1
ATOM 2174 C CA . ASP A 1 272 ? -12.647 -1.898 -12.052 1.00 75.12 272 ASP A CA 1
ATOM 2175 C C . ASP A 1 272 ? -12.636 -2.496 -13.460 1.00 75.12 272 ASP A C 1
ATOM 2177 O O . ASP A 1 272 ? -12.895 -1.818 -14.460 1.00 75.12 272 ASP A O 1
ATOM 2181 N N . THR A 1 273 ? -12.307 -3.780 -13.521 1.00 77.69 273 THR A N 1
ATOM 2182 C CA . THR A 1 273 ? -12.309 -4.619 -14.716 1.00 77.69 273 THR A CA 1
ATOM 2183 C C . THR A 1 273 ? -13.327 -5.739 -14.531 1.00 77.69 273 THR A C 1
ATOM 2185 O O . THR A 1 273 ? -13.830 -5.961 -13.428 1.00 77.69 273 THR A O 1
ATOM 2188 N N . ALA A 1 274 ? -13.652 -6.478 -15.596 1.00 80.62 274 ALA A N 1
ATOM 2189 C CA . ALA A 1 274 ? -14.561 -7.622 -15.477 1.00 80.62 274 ALA A CA 1
ATOM 2190 C C . ALA A 1 274 ? -14.068 -8.627 -14.420 1.00 80.62 274 ALA A C 1
ATOM 2192 O O . ALA A 1 274 ? -14.858 -9.146 -13.633 1.00 80.62 274 ALA A O 1
ATOM 2193 N N . LYS A 1 275 ? -12.749 -8.842 -14.355 1.00 82.69 275 LYS A N 1
ATOM 2194 C CA . LYS A 1 275 ? -12.129 -9.743 -13.387 1.00 82.69 275 LYS A CA 1
ATOM 2195 C C . LYS A 1 275 ? -12.199 -9.202 -11.960 1.00 82.69 275 LYS A C 1
ATOM 2197 O O . LYS A 1 275 ? -12.543 -9.957 -11.052 1.00 82.69 275 LYS A O 1
ATOM 2202 N N . THR A 1 276 ? -11.883 -7.924 -11.740 1.00 86.88 276 THR A N 1
ATOM 2203 C CA . THR A 1 276 ? -11.958 -7.366 -10.382 1.00 86.88 276 THR A CA 1
ATOM 2204 C C . THR A 1 276 ? -13.400 -7.307 -9.890 1.00 86.88 276 THR A C 1
ATOM 2206 O O . THR A 1 276 ? -13.630 -7.643 -8.737 1.00 86.88 276 THR A O 1
ATOM 2209 N N . ARG A 1 277 ? -14.379 -6.998 -10.751 1.00 86.06 277 ARG A N 1
ATOM 2210 C CA . ARG A 1 277 ? -15.812 -7.026 -10.397 1.00 86.06 277 ARG A CA 1
ATOM 2211 C C . ARG A 1 277 ? -16.285 -8.411 -9.966 1.00 86.06 277 ARG A C 1
ATOM 2213 O O . ARG A 1 277 ? -16.949 -8.536 -8.941 1.00 86.06 277 ARG A O 1
ATOM 2220 N N . GLU A 1 278 ? -15.876 -9.454 -10.686 1.00 87.25 278 GLU A N 1
ATOM 2221 C CA . GLU A 1 278 ? -16.181 -10.839 -10.306 1.00 87.25 278 GLU A CA 1
ATOM 2222 C C . GLU A 1 278 ? -15.592 -11.202 -8.934 1.00 87.25 278 GLU A C 1
ATOM 2224 O O . GLU A 1 278 ? -16.229 -11.867 -8.115 1.00 87.25 278 GLU A O 1
ATOM 2229 N N . MET A 1 279 ? -14.380 -10.724 -8.636 1.00 90.00 279 MET A N 1
ATOM 2230 C CA . MET A 1 279 ? -13.813 -10.850 -7.294 1.00 90.00 279 MET A CA 1
ATOM 2231 C C . MET A 1 279 ? -14.649 -10.075 -6.262 1.00 90.00 279 MET A C 1
ATOM 2233 O O . MET A 1 279 ? -14.950 -10.624 -5.203 1.00 90.00 279 MET A O 1
ATOM 2237 N N . MET A 1 280 ? -15.057 -8.836 -6.561 1.00 89.31 280 MET A N 1
ATOM 2238 C CA . MET A 1 280 ? -15.815 -7.977 -5.642 1.00 89.31 280 MET A CA 1
ATOM 2239 C C . MET A 1 280 ? -17.204 -8.531 -5.290 1.00 89.31 280 MET A C 1
ATOM 2241 O O . MET A 1 280 ? -17.653 -8.322 -4.166 1.00 89.31 280 MET A O 1
ATOM 2245 N N . HIS A 1 281 ? -17.846 -9.330 -6.154 1.00 90.44 281 HIS A N 1
ATOM 2246 C CA . HIS A 1 281 ? -19.099 -10.039 -5.825 1.00 90.44 281 HIS A CA 1
ATOM 2247 C C . HIS A 1 281 ? -18.985 -10.979 -4.615 1.00 90.44 281 HIS A C 1
ATOM 2249 O O . HIS A 1 281 ? -19.984 -11.342 -3.992 1.00 90.44 281 HIS A O 1
ATOM 2255 N N . GLN A 1 282 ? -17.763 -11.356 -4.252 1.00 92.50 282 GLN A N 1
ATOM 2256 C CA . GLN A 1 282 ? -17.474 -12.234 -3.125 1.00 92.50 282 GLN A CA 1
ATOM 2257 C C . GLN A 1 282 ? -17.232 -11.459 -1.816 1.00 92.50 282 GLN A C 1
ATOM 2259 O O . GLN A 1 282 ? -16.791 -12.047 -0.819 1.00 92.50 282 GLN A O 1
ATOM 2264 N N . TYR A 1 283 ? -17.512 -10.152 -1.826 1.00 93.69 283 TYR A N 1
ATOM 2265 C CA . TYR A 1 283 ? -17.360 -9.231 -0.710 1.00 93.69 283 TYR A CA 1
ATOM 2266 C C . TYR A 1 283 ? -18.653 -8.464 -0.435 1.00 93.69 283 TYR A C 1
ATOM 2268 O O . TYR A 1 283 ? -19.387 -8.076 -1.339 1.00 93.69 283 TYR A O 1
ATOM 2276 N N . THR A 1 284 ? -18.894 -8.189 0.841 1.00 92.12 284 THR A N 1
ATOM 2277 C CA . THR A 1 284 ? -19.915 -7.258 1.304 1.00 92.12 284 THR A CA 1
ATOM 2278 C C . THR A 1 284 ? -19.285 -5.883 1.476 1.00 92.12 284 THR A C 1
ATOM 2280 O O . THR A 1 284 ? -18.307 -5.723 2.212 1.00 92.12 284 THR A O 1
ATOM 2283 N N . ARG A 1 285 ? -19.859 -4.885 0.803 1.00 88.56 285 ARG A N 1
ATOM 2284 C CA . ARG A 1 285 ? -19.507 -3.475 0.968 1.00 88.56 285 ARG A CA 1
ATOM 2285 C C . ARG A 1 285 ? -20.063 -2.941 2.289 1.00 88.56 285 ARG A C 1
ATOM 2287 O O . ARG A 1 285 ? -21.253 -3.074 2.560 1.00 88.56 285 ARG A O 1
ATOM 2294 N N . VAL A 1 286 ? -19.207 -2.296 3.074 1.00 84.12 286 VAL A N 1
ATOM 2295 C CA . VAL A 1 286 ? -19.549 -1.621 4.326 1.00 84.12 286 VAL A CA 1
ATOM 2296 C C . VAL A 1 286 ? -18.994 -0.201 4.281 1.00 84.12 286 VAL A C 1
ATOM 2298 O O . VAL A 1 286 ? -17.783 0.022 4.346 1.00 84.12 286 VAL A O 1
ATOM 2301 N N . ASP A 1 287 ? -19.889 0.772 4.146 1.00 75.00 287 ASP A N 1
ATOM 2302 C CA . ASP A 1 287 ? -19.533 2.188 4.190 1.00 75.00 287 ASP A CA 1
ATOM 2303 C C . ASP A 1 287 ? -19.438 2.663 5.647 1.00 75.00 287 ASP A C 1
ATOM 2305 O O . ASP A 1 287 ? -20.246 2.270 6.488 1.00 75.00 287 ASP A O 1
ATOM 2309 N N . LEU A 1 288 ? -18.452 3.512 5.954 1.00 66.81 288 LEU A N 1
ATOM 2310 C CA . LEU A 1 288 ? -18.289 4.103 7.284 1.00 66.81 288 LEU A CA 1
ATOM 2311 C C . LEU A 1 288 ? -19.073 5.424 7.373 1.00 66.81 288 LEU A C 1
ATOM 2313 O O . LEU A 1 288 ? -18.659 6.411 6.754 1.00 66.81 288 LEU A O 1
ATOM 2317 N N . PRO A 1 289 ? -20.170 5.503 8.148 1.00 52.28 289 PRO A N 1
ATOM 2318 C CA . PRO A 1 289 ? -20.875 6.761 8.331 1.00 52.28 289 PRO A CA 1
ATOM 2319 C C . PRO A 1 289 ? -19.975 7.766 9.064 1.00 52.28 289 PRO A C 1
ATOM 2321 O O . PRO A 1 289 ? -19.416 7.468 10.116 1.00 52.28 289 PRO A O 1
ATOM 2324 N N . GLY A 1 290 ? -19.825 8.971 8.508 1.00 43.69 290 GLY A N 1
ATOM 2325 C CA . GLY A 1 290 ? -19.131 10.082 9.173 1.00 43.69 290 GLY A CA 1
ATOM 2326 C C . GLY A 1 290 ? -17.600 9.999 9.217 1.00 43.69 290 GLY A C 1
ATOM 2327 O O . GLY A 1 290 ? -16.976 10.917 9.747 1.00 43.69 290 GLY A O 1
ATOM 2328 N N . ALA A 1 291 ? -16.972 8.969 8.641 1.00 43.38 291 ALA A N 1
ATOM 2329 C CA . ALA A 1 291 ? -15.516 8.879 8.564 1.00 43.38 291 ALA A CA 1
ATOM 2330 C C . ALA A 1 291 ? -14.967 9.904 7.556 1.00 43.38 291 ALA A C 1
ATOM 2332 O O . ALA A 1 291 ? -14.810 9.625 6.368 1.00 43.38 291 ALA A O 1
ATOM 2333 N N . LYS A 1 292 ? -14.632 11.107 8.035 1.00 41.94 292 LYS A N 1
ATOM 2334 C CA . LYS A 1 292 ? -13.845 12.106 7.293 1.00 41.94 292 LYS A CA 1
ATOM 2335 C C . LYS A 1 292 ? -12.362 11.714 7.256 1.00 41.94 292 LYS A C 1
ATOM 2337 O O . LYS A 1 292 ? -11.490 12.538 7.522 1.00 41.94 292 LYS A O 1
ATOM 2342 N N . ILE A 1 293 ? -12.054 10.453 6.953 1.00 43.59 293 ILE A N 1
ATOM 2343 C CA . ILE A 1 293 ? -10.670 10.036 6.722 1.00 43.59 293 ILE A CA 1
ATOM 2344 C C . ILE A 1 293 ? -10.281 10.642 5.376 1.00 43.59 293 ILE A C 1
ATOM 2346 O O . ILE A 1 293 ? -10.707 10.191 4.314 1.00 43.59 293 ILE A O 1
ATOM 2350 N N . THR A 1 294 ? -9.573 11.767 5.443 1.00 40.28 294 THR A N 1
ATOM 2351 C CA . THR A 1 294 ? -9.218 12.565 4.274 1.00 40.28 294 THR A CA 1
ATOM 2352 C C . THR A 1 294 ? -8.213 11.800 3.419 1.00 40.28 294 THR A C 1
ATOM 2354 O O . THR A 1 294 ? -7.103 11.494 3.850 1.00 40.28 294 THR A O 1
ATOM 2357 N N . GLN A 1 295 ? -8.620 11.492 2.187 1.00 44.91 295 GLN A N 1
ATOM 2358 C CA . GLN A 1 295 ? -7.790 10.856 1.168 1.00 44.91 295 GLN A CA 1
ATOM 2359 C C . GLN A 1 295 ? -6.601 11.761 0.837 1.00 44.91 295 GLN A C 1
ATOM 2361 O O . GLN A 1 295 ? -6.729 12.790 0.158 1.00 44.91 295 GLN A O 1
ATOM 2366 N N . THR A 1 296 ? -5.431 11.413 1.361 1.00 38.28 296 THR A N 1
ATOM 2367 C CA . THR A 1 296 ? -4.215 12.176 1.101 1.00 38.28 296 THR A CA 1
ATOM 2368 C C . THR A 1 296 ? -3.032 11.230 0.963 1.00 38.28 296 THR A C 1
ATOM 2370 O O . THR A 1 296 ? -2.185 11.181 1.842 1.00 38.28 296 THR A O 1
ATOM 2373 N N . SER A 1 297 ? -2.944 10.497 -0.153 1.00 33.81 297 SER A N 1
ATOM 2374 C CA . SER A 1 297 ? -1.714 9.782 -0.516 1.00 33.81 297 SER A CA 1
ATOM 2375 C C . SER A 1 297 ? -1.116 10.284 -1.841 1.00 33.81 297 SER A C 1
ATOM 2377 O O . SER A 1 297 ? -1.811 10.750 -2.747 1.00 33.81 297 SER A O 1
ATOM 2379 N N . PHE A 1 298 ? 0.219 10.231 -1.865 1.00 32.19 298 PHE A N 1
ATOM 2380 C CA . PHE A 1 298 ? 1.218 10.359 -2.937 1.00 32.19 298 PHE A CA 1
ATOM 2381 C C . PHE A 1 298 ? 1.155 11.520 -3.957 1.00 32.19 298 PHE A C 1
ATOM 2383 O O . PHE A 1 298 ? 2.186 12.142 -4.200 1.00 32.19 298 PHE A O 1
ATOM 2390 N N . TYR A 1 299 ? 0.004 11.880 -4.528 1.00 31.64 299 TYR A N 1
ATOM 2391 C CA . TYR A 1 299 ? -0.051 12.846 -5.644 1.00 31.64 299 TYR A CA 1
ATOM 2392 C C . TYR A 1 299 ? -0.281 14.305 -5.241 1.00 31.64 299 TYR A C 1
ATOM 2394 O O . TYR A 1 299 ? -0.058 15.206 -6.048 1.00 31.64 299 TYR A O 1
ATOM 2402 N N . LYS A 1 300 ? -0.645 14.588 -3.983 1.00 37.44 300 LYS A N 1
ATOM 2403 C CA . LYS A 1 300 ? -0.855 15.982 -3.541 1.00 37.44 300 LYS A CA 1
ATOM 2404 C C . LYS A 1 300 ? 0.431 16.792 -3.383 1.00 37.44 300 LYS A C 1
ATOM 2406 O O . LYS A 1 300 ? 0.354 17.964 -3.030 1.00 37.44 300 LYS A O 1
ATOM 2411 N N . LEU A 1 301 ? 1.603 16.188 -3.589 1.00 34.22 301 LEU A N 1
ATOM 2412 C CA . LEU A 1 301 ? 2.842 16.823 -3.165 1.00 34.22 301 LEU A CA 1
ATOM 2413 C C . LEU A 1 301 ? 3.490 17.756 -4.187 1.00 34.22 301 LEU A C 1
ATOM 2415 O O . LEU A 1 301 ? 4.270 18.568 -3.709 1.00 34.22 301 LEU A O 1
ATOM 2419 N N . PHE A 1 302 ? 3.169 17.746 -5.496 1.00 35.31 302 PHE A N 1
ATOM 2420 C CA . PHE A 1 302 ? 3.887 18.663 -6.405 1.00 35.31 302 PHE A CA 1
ATOM 2421 C C . PHE A 1 302 ? 3.206 19.334 -7.614 1.00 35.31 302 PHE A C 1
ATOM 2423 O O . PHE A 1 302 ? 3.869 20.220 -8.124 1.00 35.31 302 PHE A O 1
ATOM 2430 N N . ASP A 1 303 ? 1.951 19.095 -8.039 1.00 32.72 303 ASP A N 1
ATOM 2431 C CA . ASP A 1 303 ? 1.416 19.878 -9.196 1.00 32.72 303 ASP A CA 1
ATOM 2432 C C . ASP A 1 303 ? -0.113 20.071 -9.301 1.00 32.72 303 ASP A C 1
ATOM 2434 O O . ASP A 1 303 ? -0.626 20.493 -10.334 1.00 32.72 303 ASP A O 1
ATOM 2438 N N . VAL A 1 304 ? -0.887 19.828 -8.241 1.00 35.69 304 VAL A N 1
ATOM 2439 C CA . VAL A 1 304 ? -2.352 20.001 -8.308 1.00 35.69 304 VAL A CA 1
ATOM 2440 C C . VAL A 1 304 ? -2.860 20.772 -7.092 1.00 35.69 304 VAL A C 1
ATOM 2442 O O . VAL A 1 304 ? -3.589 20.252 -6.251 1.00 35.69 304 VAL A O 1
ATOM 2445 N N . TYR A 1 305 ? -2.430 22.029 -6.979 1.00 35.09 305 TYR A N 1
ATOM 2446 C CA . TYR A 1 305 ? -2.867 22.932 -5.908 1.00 35.09 305 TYR A CA 1
ATOM 2447 C C . TYR A 1 305 ? -4.206 23.643 -6.201 1.00 35.09 305 TYR A C 1
ATOM 2449 O O . TYR A 1 305 ? -4.723 24.311 -5.314 1.00 35.09 305 TYR A O 1
ATOM 2457 N N . ASP A 1 306 ? -4.817 23.431 -7.378 1.00 34.81 306 ASP A N 1
ATOM 2458 C CA . ASP A 1 306 ? -6.038 24.149 -7.801 1.00 34.81 306 ASP A CA 1
ATOM 2459 C C . ASP A 1 306 ? -7.292 23.275 -8.047 1.00 34.81 306 ASP A C 1
ATOM 2461 O O . ASP A 1 306 ? -8.369 23.814 -8.294 1.00 34.81 306 ASP A O 1
ATOM 2465 N N . PHE A 1 307 ? -7.229 21.937 -7.957 1.00 37.78 307 PHE A N 1
ATOM 2466 C CA . PHE A 1 307 ? -8.369 21.083 -8.365 1.00 37.78 307 PHE A CA 1
ATOM 2467 C C . PHE A 1 307 ? -9.369 20.690 -7.270 1.00 37.78 307 PHE A C 1
ATOM 2469 O O . PHE A 1 307 ? -10.402 20.099 -7.582 1.00 37.78 307 PHE A O 1
ATOM 2476 N N . ILE A 1 308 ? -9.148 21.027 -5.998 1.00 37.81 308 ILE A N 1
ATOM 2477 C CA . ILE A 1 308 ? -10.058 20.604 -4.917 1.00 37.81 308 ILE A CA 1
ATOM 2478 C C . ILE A 1 308 ? -11.020 21.741 -4.553 1.00 37.81 308 ILE A C 1
ATOM 2480 O O . ILE A 1 308 ? -11.043 22.246 -3.435 1.00 37.81 308 ILE A O 1
ATOM 2484 N N . HIS A 1 309 ? -11.834 22.133 -5.534 1.00 31.45 309 HIS A N 1
ATOM 2485 C CA . HIS A 1 309 ? -13.064 22.909 -5.333 1.00 31.45 309 HIS A CA 1
ATOM 2486 C C . HIS A 1 309 ? -14.332 22.111 -5.674 1.00 31.45 309 HIS A C 1
ATOM 2488 O O . HIS A 1 309 ? -15.385 22.690 -5.936 1.00 31.45 309 HIS A O 1
ATOM 2494 N N . ARG A 1 310 ? -14.276 20.775 -5.639 1.00 31.83 310 ARG A N 1
ATOM 2495 C CA . ARG A 1 310 ? -15.478 19.936 -5.682 1.00 31.83 310 ARG A CA 1
ATOM 2496 C C . ARG A 1 310 ? -15.367 18.790 -4.686 1.0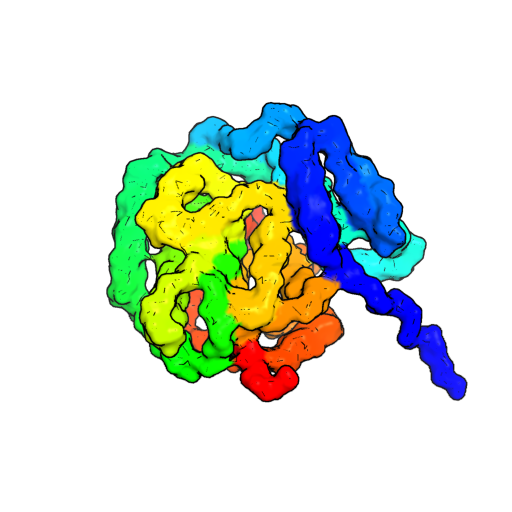0 31.83 310 ARG A C 1
ATOM 2498 O O . ARG A 1 310 ? -14.342 18.120 -4.625 1.00 31.83 310 ARG A O 1
ATOM 2505 N N . ASP A 1 311 ? -16.444 18.596 -3.937 1.00 31.06 311 ASP A N 1
ATOM 2506 C CA . ASP A 1 311 ? -16.727 17.517 -2.988 1.00 31.06 311 ASP A CA 1
ATOM 2507 C C . ASP A 1 311 ? -16.701 16.114 -3.627 1.00 31.06 311 ASP A C 1
ATOM 2509 O O . ASP A 1 311 ? -17.716 15.420 -3.669 1.00 31.06 311 ASP A O 1
ATOM 2513 N N . VAL A 1 312 ? -15.565 15.672 -4.165 1.00 31.05 312 VAL A N 1
ATOM 2514 C CA . VAL A 1 312 ? -15.479 14.378 -4.849 1.00 31.05 312 VAL A CA 1
ATOM 2515 C C . VAL A 1 312 ? -14.432 13.501 -4.163 1.00 31.05 312 VAL A C 1
ATOM 2517 O O . VAL A 1 312 ? -13.258 13.852 -4.085 1.00 31.05 312 VAL A O 1
ATOM 2520 N N . PHE A 1 313 ? -14.929 12.360 -3.669 1.00 36.25 313 PHE A N 1
ATOM 2521 C CA . PHE A 1 313 ? -14.277 11.260 -2.940 1.00 36.25 313 PHE A CA 1
ATOM 2522 C C . PHE A 1 313 ? -14.235 11.361 -1.406 1.00 36.25 313 PHE A C 1
ATOM 2524 O O . PHE A 1 313 ? -13.197 11.344 -0.747 1.00 36.25 313 PHE A O 1
ATOM 2531 N N . ILE A 1 314 ? -15.442 11.367 -0.832 1.00 42.06 314 ILE A N 1
ATOM 2532 C CA . ILE A 1 314 ? -15.713 10.910 0.533 1.00 42.06 314 ILE A CA 1
ATOM 2533 C C . ILE A 1 314 ? -15.732 9.373 0.528 1.00 42.06 314 ILE A C 1
ATOM 2535 O O . ILE A 1 314 ? -16.472 8.771 -0.246 1.00 42.06 314 ILE A O 1
ATOM 2539 N N . GLY A 1 315 ? -14.969 8.762 1.435 1.00 54.06 315 GLY A N 1
ATOM 2540 C CA . GLY A 1 315 ? -15.187 7.390 1.891 1.00 54.06 315 GLY A CA 1
ATOM 2541 C C . GLY A 1 315 ? -14.342 6.348 1.175 1.00 54.06 315 GLY A C 1
ATOM 2542 O O . GLY A 1 315 ? -14.772 5.749 0.199 1.00 54.06 315 GLY A O 1
ATOM 2543 N N . SER A 1 316 ? -13.155 6.064 1.707 1.00 60.59 316 SER A N 1
ATOM 2544 C CA . SER A 1 316 ? -12.632 4.704 1.584 1.00 60.59 316 SER A CA 1
ATOM 2545 C C . SER A 1 316 ? -13.621 3.756 2.277 1.00 60.59 316 SER A C 1
ATOM 2547 O O . SER A 1 316 ? -14.136 4.042 3.360 1.00 60.59 316 SER A O 1
ATOM 2549 N N . THR A 1 317 ? -13.935 2.664 1.600 1.00 77.00 317 THR A N 1
ATOM 2550 C CA . THR A 1 317 ? -14.981 1.703 1.924 1.00 77.00 317 THR A CA 1
ATOM 2551 C C . THR A 1 317 ? -14.340 0.392 2.357 1.00 77.00 317 THR A C 1
ATOM 2553 O O . THR A 1 317 ? -13.296 -0.018 1.841 1.00 77.00 317 THR A O 1
ATOM 2556 N N . TRP A 1 318 ? -14.981 -0.282 3.306 1.00 87.12 318 TRP A N 1
ATOM 2557 C CA . TRP A 1 318 ? -14.608 -1.635 3.677 1.00 87.12 318 TRP A CA 1
ATOM 2558 C C . TRP A 1 318 ? -15.298 -2.643 2.768 1.00 87.12 318 TRP A C 1
ATOM 2560 O O . TRP A 1 318 ? -16.498 -2.569 2.523 1.00 87.12 318 TRP A O 1
ATOM 2570 N N . TYR A 1 319 ? -14.537 -3.624 2.311 1.00 91.38 319 TYR A N 1
ATOM 2571 C CA . TYR A 1 319 ? -15.035 -4.799 1.616 1.00 91.38 319 TYR A CA 1
ATOM 2572 C C . TYR A 1 319 ? -14.688 -6.009 2.463 1.00 91.38 319 TYR A C 1
ATOM 2574 O O . TYR A 1 319 ? -13.513 -6.323 2.648 1.00 91.38 319 TYR A O 1
ATOM 2582 N N . VAL A 1 320 ? -15.700 -6.675 3.006 1.00 94.81 320 VAL A N 1
ATOM 2583 C CA . VAL A 1 320 ? -15.537 -7.817 3.912 1.00 94.81 320 VAL A CA 1
ATOM 2584 C C . VAL A 1 320 ? -15.876 -9.090 3.163 1.00 94.81 320 VAL A C 1
ATOM 2586 O O . VAL A 1 320 ? -16.932 -9.173 2.543 1.00 94.81 320 VAL A O 1
ATOM 2589 N N . ARG A 1 321 ? -14.979 -10.078 3.173 1.00 95.75 321 ARG A N 1
ATOM 2590 C CA . ARG A 1 321 ? -15.182 -11.314 2.414 1.00 95.75 321 ARG A CA 1
ATOM 2591 C C . ARG A 1 321 ? -16.410 -12.058 2.934 1.00 95.75 321 ARG A C 1
ATOM 2593 O O . ARG A 1 321 ? -16.503 -12.331 4.129 1.00 95.75 321 ARG A O 1
ATOM 2600 N N . ASN A 1 322 ? -17.300 -12.453 2.029 1.00 93.62 322 ASN A N 1
ATOM 2601 C CA . ASN A 1 322 ? -18.470 -13.258 2.370 1.00 93.62 322 ASN A CA 1
ATOM 2602 C C . ASN A 1 322 ? -18.013 -14.611 2.941 1.00 93.62 322 ASN A C 1
ATOM 2604 O O . ASN A 1 322 ? -17.162 -15.278 2.352 1.00 93.62 322 ASN A O 1
ATOM 2608 N N . GLN A 1 323 ? -18.573 -15.031 4.080 1.00 79.56 323 GLN A N 1
ATOM 2609 C CA . GLN A 1 323 ? -18.199 -16.298 4.730 1.00 79.56 323 GLN A CA 1
ATOM 2610 C C . GLN A 1 323 ? -18.747 -17.546 4.015 1.00 79.56 323 GLN A C 1
ATOM 2612 O O . GLN A 1 323 ? -18.366 -18.666 4.341 1.00 79.56 323 GLN A O 1
ATOM 2617 N N . THR A 1 324 ? -19.630 -17.361 3.033 1.00 62.62 324 THR A N 1
ATOM 2618 C CA . THR A 1 324 ? -20.283 -18.424 2.263 1.00 62.62 324 THR A CA 1
ATOM 2619 C C . THR A 1 324 ? -19.987 -18.249 0.777 1.00 62.62 324 THR A C 1
ATOM 2621 O O . THR A 1 324 ? -20.707 -17.567 0.053 1.00 62.62 324 THR A O 1
ATOM 2624 N N . SER A 1 325 ? -18.890 -18.843 0.318 1.00 44.84 325 SER A N 1
ATOM 2625 C CA . SER A 1 325 ? -18.577 -19.012 -1.109 1.00 44.84 325 SER A CA 1
ATOM 2626 C C . SER A 1 325 ? -17.532 -20.095 -1.273 1.00 44.84 325 SER A C 1
ATOM 2628 O O . SER A 1 325 ? -16.459 -19.900 -0.649 1.00 44.84 325 SER A O 1
#

Secondary structure (DSSP, 8-state):
------SS--S-S--HHHHHHHHHHHHHT-SEEEEE-TT--EEEEE-TTTTTTTPPPPTT-EEEEEEEEEP-HHHHHHHHHTT-GGG--SEEEEEEEEEPPSS-HHHHHHHHHHHHHHHHTSHHHHHHHHHHHHS-----SEEEEE----GGG--HHHHHHHHHHHHHHHHHHHHTTS----EEEE-TT--HHHHHHGGGGTEEEPPTTSSHHHHT--TTEEEEESS-SS-HHHHHHHHT---SEEEEPPP--HHHHHHS-HHHHHH--S---HHHHHHHTTEEEE--TT-------SGGGTS-SS---S------EEEEE-S--

Radius of gyration: 20.06 Å; chains: 1; bounding box: 48×43×58 Å

Sequence (325 aa):
MATAIGKKYDRPIFTIDDLNRIEDELEKDGEYIEVRDRQGNPLKTKNAFRGEGRSDPPPFAWAPRNQVNFGRERELDEWRAKEIEAFYGSVRVGSFQKWGPRVSASFAEGKMIKVIMDWEFSDECRNLIDALWSMDIPQVDKIIAFGGGSIAFNMTTYELEHAMFLTVARVLGEKQGGKKIPVYVQEPGYTAVCKEVLPKFGFNVIDCFGARGLTMIDNNTVVLVNFPAFAIRQIVADLGVRPAAMFWKPEITEAEWEGLSKDDKDNWHDVDTAKTREMMHQYTRVDLPGAKITQTSFYKLFDVYDFIHRDVFIGSTWYVRNQTS

Foldseek 3Di:
DPPPPPPDPPAALDELCQQVQQVVQLVVLDQWRWHAAPVRDTDTDGQPCRPVRLAADPAQDKDKDKAKAADDVVNLVVCVVVVNSRRDTRIDIDIDIAHAFPDALVVLQVLLVVLLVVLCPDPLLVLLLVLLVPDPQPAAQEEEEEQLAESSHVDSLSSNSLSSQLSNQQSSCVVNPNHRHAYEYEYQHYHVSCVVRVVVVRHDYDRYRGSVSLSPDAQNYEYEYLADQAQSLSSCLNNVHQHQKYQAFDADDPVRQVPDDPVRNVSRHHHDDPSSVVSLVQWDKAWRPPNPSPRDGDPVPPDPPDPPPDPPGDTRIMTGGHPPD